Protein AF-A0A2R6BSD2-F1 (afdb_monomer_lite)

Sequence (359 aa):
GELCLVLERRVWAVKLHPRGGAHAWNAKQIKNELAKLNGELGSHLDEDTVRSFWRNADESARYCHQNKIIAIGCELKPKKEFTHVVTWDQFQRECVDTDWFQREKSNTGRSEGKIPIYVKLFHEVREGDLCWVRDEQGRFCVCGVKGPWEYVGDAEHWARDLVQIHCAGEWVPIGDATQAPAEAVEKLTTRGATVTEIEDKQFAELTEFLYGQPHKLQDYIEMFDREPQKYIPALSQSEALERRTWYDYEDLVGVYLQNQGYHILPSSRTPNAKDFEFMLYREGDRGGIERATVQVKHQSGKLRAMDYAEKAKRFDRVYLACTGGVDFTGVPNPTNIEEVDNNELIKFMWKHVGSHPRG

Radius of gyration: 25.02 Å; chains: 1; bounding box: 67×54×69 Å

Organism: NCBI:txid1978158

Structure (mmCIF, N/CA/C/O backbone):
data_AF-A0A2R6BSD2-F1
#
_entry.id   AF-A0A2R6BSD2-F1
#
loop_
_atom_site.group_PDB
_atom_site.id
_atom_site.type_symbol
_atom_site.label_atom_id
_atom_site.label_alt_id
_atom_site.label_comp_id
_atom_site.label_asym_id
_atom_site.label_entity_id
_atom_site.label_seq_id
_atom_site.pdbx_PDB_ins_code
_atom_site.Cartn_x
_atom_site.Cartn_y
_atom_site.Cartn_z
_atom_site.occupancy
_atom_site.B_iso_or_equiv
_atom_site.auth_seq_id
_atom_site.auth_comp_id
_atom_site.auth_asym_id
_atom_site.auth_atom_id
_atom_site.pdbx_PDB_model_num
ATOM 1 N N . GLY A 1 1 ? 31.166 -29.114 6.859 1.00 33.50 1 GLY A N 1
ATOM 2 C CA . GLY A 1 1 ? 30.034 -28.772 5.988 1.00 33.50 1 GLY A CA 1
ATOM 3 C C . GLY A 1 1 ? 29.919 -27.279 6.021 1.00 33.50 1 GLY A C 1
ATOM 4 O O . GLY A 1 1 ? 29.807 -26.742 7.114 1.00 33.50 1 GLY A O 1
ATOM 5 N N . GLU A 1 2 ? 30.113 -26.641 4.875 1.00 32.06 2 GLU A N 1
ATOM 6 C CA . GLU A 1 2 ? 30.129 -25.188 4.718 1.00 32.06 2 GLU A CA 1
ATOM 7 C C . GLU A 1 2 ? 28.873 -24.568 5.338 1.00 32.06 2 GLU A C 1
ATOM 9 O O . GLU A 1 2 ? 27.748 -24.946 5.013 1.00 32.06 2 GLU A O 1
ATOM 14 N N . LEU A 1 3 ? 29.088 -23.642 6.272 1.00 34.03 3 LEU A N 1
ATOM 15 C CA . LEU A 1 3 ? 28.063 -22.722 6.737 1.00 34.03 3 LEU A CA 1
ATOM 16 C C . LEU A 1 3 ? 27.665 -21.876 5.530 1.00 34.03 3 LEU A C 1
ATOM 18 O O . LEU A 1 3 ? 28.403 -20.983 5.117 1.00 34.03 3 LEU A O 1
ATOM 22 N N . CYS A 1 4 ? 26.527 -22.230 4.941 1.00 32.97 4 CYS A N 1
ATOM 23 C CA . CYS A 1 4 ? 25.850 -21.450 3.924 1.00 32.97 4 CYS A CA 1
ATOM 24 C C . CYS A 1 4 ? 25.658 -20.039 4.495 1.00 32.97 4 CYS A C 1
ATOM 26 O O . CYS A 1 4 ? 24.882 -19.847 5.432 1.00 32.97 4 CYS A O 1
ATOM 28 N N . LEU A 1 5 ? 26.415 -19.071 3.979 1.00 34.03 5 LEU A N 1
ATOM 29 C CA . LEU A 1 5 ? 26.104 -17.656 4.119 1.00 34.03 5 LEU A CA 1
ATOM 30 C C . LEU A 1 5 ? 24.744 -17.465 3.447 1.00 34.03 5 LEU A C 1
ATOM 32 O O . LEU A 1 5 ? 24.672 -17.284 2.233 1.00 34.03 5 LEU A O 1
ATOM 36 N N . VAL A 1 6 ? 23.661 -17.589 4.215 1.00 44.12 6 VAL A N 1
ATOM 37 C CA . VAL A 1 6 ? 22.348 -17.130 3.774 1.00 44.12 6 VAL A CA 1
ATOM 38 C C . VAL A 1 6 ? 22.505 -15.623 3.641 1.00 44.12 6 VAL A C 1
ATOM 40 O O . VAL A 1 6 ? 22.546 -14.904 4.635 1.00 44.12 6 VAL A O 1
ATOM 43 N N . LEU A 1 7 ? 22.732 -15.157 2.414 1.00 47.78 7 LEU A N 1
ATOM 44 C CA . LEU A 1 7 ? 22.517 -13.760 2.071 1.00 47.78 7 LEU A CA 1
ATOM 45 C C . LEU A 1 7 ? 21.083 -13.460 2.515 1.00 47.78 7 LEU A C 1
ATOM 47 O O . LEU A 1 7 ? 20.166 -14.056 1.954 1.00 47.78 7 LEU A O 1
ATOM 51 N N . GLU A 1 8 ? 20.907 -12.631 3.552 1.00 67.81 8 GLU A N 1
ATOM 52 C CA . GLU A 1 8 ? 19.591 -12.113 3.944 1.00 67.81 8 GLU A CA 1
ATOM 53 C C . GLU A 1 8 ? 18.997 -11.468 2.685 1.00 67.81 8 GLU A C 1
ATOM 55 O O . GLU A 1 8 ? 19.465 -10.415 2.240 1.00 67.81 8 GLU A O 1
ATOM 60 N N . ARG A 1 9 ? 18.041 -12.149 2.041 1.00 85.12 9 ARG A N 1
ATOM 61 C CA . ARG A 1 9 ? 17.352 -11.600 0.874 1.00 85.12 9 ARG A CA 1
ATOM 62 C C . ARG A 1 9 ? 16.504 -10.443 1.359 1.00 85.12 9 ARG A C 1
ATOM 64 O O . ARG A 1 9 ? 15.738 -10.595 2.312 1.00 85.12 9 ARG A O 1
ATOM 71 N N . ARG A 1 10 ? 16.621 -9.288 0.707 1.00 94.56 10 ARG A N 1
ATOM 72 C CA . ARG A 1 10 ? 15.753 -8.158 1.038 1.00 94.56 10 ARG A CA 1
ATOM 73 C C . ARG A 1 10 ? 14.378 -8.411 0.444 1.00 94.56 10 ARG A C 1
ATOM 75 O O . ARG A 1 10 ? 14.239 -9.055 -0.603 1.00 94.56 10 ARG A O 1
ATOM 82 N N . VAL A 1 11 ? 13.363 -7.896 1.125 1.00 96.25 11 VAL A N 1
ATOM 83 C CA . VAL A 1 11 ? 11.976 -8.017 0.691 1.00 96.25 11 VAL A CA 1
ATOM 84 C C . VAL A 1 11 ? 11.41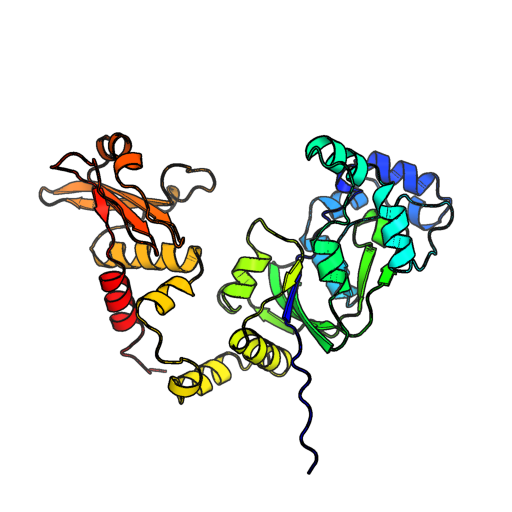2 -6.641 0.399 1.00 96.25 11 VAL A C 1
ATOM 86 O O . VAL A 1 11 ? 11.525 -5.712 1.194 1.00 96.25 11 VAL A O 1
ATOM 89 N N . TRP A 1 12 ? 10.784 -6.524 -0.762 1.00 97.38 12 TRP A N 1
ATOM 90 C CA . TRP A 1 12 ? 10.264 -5.270 -1.280 1.00 97.38 12 TRP A CA 1
ATOM 91 C C . TRP A 1 12 ? 8.781 -5.394 -1.599 1.00 97.38 12 TRP A C 1
ATOM 93 O O . TRP A 1 12 ? 8.320 -6.445 -2.033 1.00 97.38 12 TRP A O 1
ATOM 103 N N . ALA A 1 13 ? 8.036 -4.304 -1.457 1.00 96.06 13 ALA A N 1
ATOM 104 C CA . ALA A 1 13 ? 6.700 -4.150 -2.015 1.00 96.06 13 ALA A CA 1
ATOM 105 C C . ALA A 1 13 ? 6.774 -3.196 -3.213 1.00 96.06 13 ALA A C 1
ATOM 107 O O . ALA A 1 13 ? 7.222 -2.053 -3.069 1.00 96.06 13 ALA A O 1
ATOM 108 N N . VAL A 1 14 ? 6.332 -3.653 -4.387 1.00 95.19 14 VAL A N 1
ATOM 109 C CA . VAL A 1 14 ? 6.406 -2.893 -5.642 1.00 95.19 14 VAL A CA 1
ATOM 110 C C . VAL A 1 14 ? 5.015 -2.752 -6.256 1.00 95.19 14 VAL A C 1
ATOM 112 O O . VAL A 1 14 ? 4.381 -3.719 -6.677 1.00 95.19 14 VAL A O 1
ATOM 115 N N . LYS A 1 15 ? 4.529 -1.513 -6.341 1.00 91.44 15 LYS A N 1
ATOM 116 C CA . LYS A 1 15 ? 3.315 -1.167 -7.083 1.00 91.44 15 LYS A CA 1
ATOM 117 C C . LYS A 1 15 ? 3.658 -1.033 -8.557 1.00 91.44 15 LYS A C 1
ATOM 119 O O . LYS A 1 15 ? 4.323 -0.079 -8.954 1.00 91.44 15 LYS A O 1
ATOM 124 N N . LEU A 1 16 ? 3.138 -1.954 -9.356 1.00 87.25 16 LEU A N 1
ATOM 125 C CA . LEU A 1 16 ? 3.273 -1.968 -10.811 1.00 87.25 16 LEU A CA 1
ATOM 126 C C . LEU A 1 16 ? 2.314 -0.950 -11.424 1.00 87.25 16 LEU A C 1
ATOM 128 O O . LEU A 1 16 ? 1.277 -1.293 -11.983 1.00 87.25 16 LEU A O 1
ATOM 132 N N . HIS A 1 17 ? 2.611 0.326 -11.210 1.00 69.31 17 HIS A N 1
ATOM 133 C CA . HIS A 1 17 ? 1.780 1.419 -11.677 1.00 69.31 17 HIS A CA 1
ATOM 134 C C . HIS A 1 17 ? 2.666 2.464 -12.357 1.00 69.31 17 HIS A C 1
ATOM 136 O O . HIS A 1 17 ? 3.687 2.852 -11.775 1.00 69.31 17 HIS A O 1
ATOM 142 N N . PRO A 1 18 ? 2.259 2.983 -13.525 1.00 59.62 18 PRO A N 1
ATOM 143 C CA . PRO A 1 18 ? 2.905 4.148 -14.106 1.00 59.62 18 PRO A CA 1
ATOM 144 C C . PRO A 1 18 ? 2.744 5.322 -13.128 1.00 59.62 18 PRO A C 1
ATOM 146 O O . PRO A 1 18 ? 1.655 5.620 -12.646 1.00 59.62 18 PRO A O 1
ATOM 149 N N . ARG A 1 19 ? 3.826 5.932 -12.664 1.00 54.12 19 ARG A N 1
ATOM 150 C CA . ARG A 1 19 ? 3.749 7.075 -11.725 1.00 54.12 19 ARG A CA 1
ATOM 151 C C . ARG A 1 19 ? 4.736 8.178 -12.086 1.00 54.12 19 ARG A C 1
ATOM 153 O O . ARG A 1 19 ? 4.911 9.114 -11.304 1.00 54.12 19 ARG A O 1
ATOM 160 N N . GLY A 1 20 ? 5.339 8.104 -13.268 1.00 48.03 20 GLY A N 1
ATOM 161 C CA . GLY A 1 20 ? 6.332 9.041 -13.763 1.00 48.03 20 GLY A CA 1
ATOM 162 C C . GLY A 1 20 ? 5.910 9.708 -15.067 1.00 48.03 20 GLY A C 1
ATOM 163 O O . GLY A 1 20 ? 4.998 9.254 -15.744 1.00 48.03 20 GLY A O 1
ATOM 164 N N . GLY A 1 21 ? 6.518 10.872 -15.305 1.00 50.47 21 GLY A N 1
ATOM 165 C CA . GLY A 1 21 ? 6.635 11.623 -16.559 1.00 50.47 21 GLY A CA 1
ATOM 166 C C . GLY A 1 21 ? 5.469 11.652 -17.562 1.00 50.47 21 GLY A C 1
ATOM 167 O O . GLY A 1 21 ? 4.887 12.722 -17.761 1.00 50.47 21 GLY A O 1
ATOM 168 N N . ALA A 1 22 ? 5.078 10.536 -18.169 1.00 43.59 22 ALA A N 1
ATOM 169 C CA . ALA A 1 22 ? 4.140 10.493 -19.282 1.00 43.59 22 ALA A CA 1
ATOM 170 C C . ALA A 1 22 ? 2.686 10.570 -18.801 1.00 43.59 22 ALA A C 1
ATOM 172 O O . ALA A 1 22 ? 1.810 10.964 -19.561 1.00 43.59 22 ALA A O 1
ATOM 173 N N . HIS A 1 23 ? 2.445 10.438 -17.492 1.00 48.81 23 HIS A N 1
ATOM 174 C CA . HIS A 1 23 ? 1.223 10.933 -16.846 1.00 48.81 23 HIS A CA 1
ATOM 175 C C . HIS A 1 23 ? 1.017 12.452 -16.966 1.00 48.81 23 HIS A C 1
ATOM 177 O O . HIS A 1 23 ? -0.104 12.941 -16.799 1.00 48.81 23 HIS A O 1
ATOM 183 N N . ALA A 1 24 ? 2.073 13.223 -17.243 1.00 50.56 24 ALA A N 1
ATOM 184 C CA . ALA A 1 24 ? 1.939 14.639 -17.570 1.00 50.56 24 ALA A CA 1
ATOM 185 C C . ALA A 1 24 ? 1.464 14.861 -19.016 1.00 50.56 24 ALA A C 1
ATOM 187 O O . ALA A 1 24 ? 1.123 15.996 -19.370 1.00 50.56 24 ALA A O 1
ATOM 188 N N . TRP A 1 25 ? 1.504 13.818 -19.851 1.00 58.47 25 TRP A N 1
ATOM 189 C CA . TRP A 1 25 ? 1.182 13.848 -21.268 1.00 58.47 25 TRP A CA 1
ATOM 190 C C . TRP A 1 25 ? -0.151 13.126 -21.483 1.00 58.47 25 TRP A C 1
ATOM 192 O O . TRP A 1 25 ? -0.402 12.036 -20.984 1.00 58.47 25 TRP A O 1
ATOM 202 N N . ASN A 1 26 ? -1.065 13.741 -22.222 1.00 67.06 26 ASN A N 1
ATOM 203 C CA . ASN A 1 26 ? -2.267 13.032 -22.644 1.00 67.06 26 ASN A CA 1
ATOM 204 C C . ASN A 1 26 ? -1.928 12.031 -23.764 1.00 67.06 26 ASN A C 1
ATOM 206 O O . ASN A 1 26 ? -0.912 12.159 -24.449 1.00 67.06 26 ASN A O 1
ATOM 210 N N . ALA A 1 27 ? -2.812 11.060 -23.997 1.00 69.75 27 ALA A N 1
ATOM 211 C CA . ALA A 1 27 ? -2.608 10.025 -25.013 1.00 69.75 27 ALA A CA 1
ATOM 212 C C . ALA A 1 27 ? -2.292 10.584 -26.414 1.00 69.75 27 ALA A C 1
ATOM 214 O O . ALA A 1 27 ? -1.491 10.011 -27.148 1.00 69.75 27 ALA A O 1
ATOM 215 N N . LYS A 1 28 ? -2.847 11.753 -26.762 1.00 71.88 28 LYS A N 1
ATOM 216 C CA . LYS A 1 28 ? -2.544 12.451 -28.016 1.00 71.88 28 LYS A CA 1
ATOM 217 C C . LYS A 1 28 ? -1.107 12.984 -28.059 1.00 71.88 28 LYS A C 1
ATOM 219 O O . LYS A 1 28 ? -0.475 12.910 -29.106 1.00 71.88 28 LYS A O 1
ATOM 224 N N . GLN A 1 29 ? -0.577 13.514 -26.956 1.00 74.00 29 GLN A N 1
ATOM 225 C CA . GLN A 1 29 ? 0.823 13.946 -26.858 1.00 74.00 29 GLN A CA 1
ATOM 226 C C . GLN A 1 29 ? 1.774 12.759 -27.007 1.00 74.00 29 GLN A C 1
ATOM 228 O O . GLN A 1 29 ? 2.685 12.830 -27.820 1.00 74.00 29 GLN A O 1
ATOM 233 N N . ILE A 1 30 ? 1.508 11.653 -26.310 1.00 72.56 30 ILE A N 1
ATOM 234 C CA . ILE A 1 30 ? 2.289 10.410 -26.411 1.00 72.56 30 ILE A CA 1
ATOM 235 C C . ILE A 1 30 ? 2.300 9.910 -27.856 1.00 72.56 30 ILE A C 1
ATOM 237 O O . ILE A 1 30 ? 3.366 9.727 -28.434 1.00 72.56 30 ILE A O 1
ATOM 241 N N . LYS A 1 31 ? 1.124 9.782 -28.483 1.00 73.38 31 LYS A N 1
ATOM 242 C CA . LYS A 1 31 ? 1.005 9.375 -29.888 1.00 73.38 31 LYS A CA 1
ATOM 243 C C . LYS A 1 31 ? 1.779 10.297 -30.829 1.00 73.38 31 LYS A C 1
ATOM 245 O O . LYS A 1 31 ? 2.455 9.822 -31.734 1.00 73.38 31 LYS A O 1
ATOM 250 N N . ASN A 1 32 ? 1.688 11.612 -30.629 1.00 76.50 32 ASN A N 1
ATOM 251 C CA . ASN A 1 32 ? 2.409 12.579 -31.454 1.00 76.50 32 ASN A CA 1
ATOM 252 C C . ASN A 1 32 ? 3.926 12.437 -31.314 1.00 76.50 32 ASN A C 1
ATOM 254 O O . ASN A 1 32 ? 4.635 12.604 -32.300 1.00 76.50 32 ASN A O 1
ATOM 258 N N . GLU A 1 33 ? 4.424 12.156 -30.113 1.00 74.44 33 GLU A N 1
ATOM 259 C CA . GLU A 1 33 ? 5.854 11.957 -29.886 1.00 74.44 33 GLU A CA 1
ATOM 260 C C . GLU A 1 33 ? 6.312 10.615 -30.460 1.00 74.44 33 GLU A C 1
ATOM 262 O O . GLU A 1 33 ? 7.268 10.599 -31.227 1.00 74.44 33 GLU A O 1
ATOM 267 N N . LEU A 1 34 ? 5.556 9.530 -30.266 1.00 73.19 34 LEU A N 1
ATOM 268 C CA . LEU A 1 34 ? 5.803 8.244 -30.935 1.00 73.19 34 LEU A CA 1
ATOM 269 C C . LEU A 1 34 ? 5.832 8.375 -32.467 1.00 73.19 34 LEU A C 1
ATOM 271 O O . LEU A 1 34 ? 6.717 7.823 -33.118 1.00 73.19 34 LEU A O 1
ATOM 275 N N . ALA A 1 35 ? 4.917 9.156 -33.050 1.00 72.50 35 ALA A N 1
ATOM 276 C CA . ALA A 1 35 ? 4.867 9.403 -34.491 1.00 72.50 35 ALA A CA 1
ATOM 277 C C . ALA A 1 35 ? 6.077 10.198 -35.014 1.00 72.50 35 ALA A C 1
ATOM 279 O O . ALA A 1 35 ? 6.474 10.025 -36.164 1.00 72.50 35 ALA A O 1
ATOM 280 N N . LYS A 1 36 ? 6.687 11.060 -34.188 1.00 70.50 36 LYS A N 1
ATOM 281 C CA . LYS A 1 36 ? 7.904 11.812 -34.547 1.00 70.50 36 LYS A CA 1
ATOM 282 C C . LYS A 1 36 ? 9.168 10.953 -34.522 1.00 70.50 36 LYS A C 1
ATOM 284 O O . LYS A 1 36 ? 10.186 11.370 -35.072 1.00 70.50 36 LYS A O 1
ATOM 289 N N . LEU A 1 37 ? 9.119 9.792 -33.874 1.00 65.81 37 LEU A N 1
ATOM 290 C CA . LEU A 1 37 ? 10.289 8.975 -33.558 1.00 65.81 37 LEU A CA 1
ATOM 291 C C . LEU A 1 37 ? 10.577 7.876 -34.592 1.00 65.81 37 LEU A C 1
ATOM 293 O O . LEU A 1 37 ? 11.463 7.064 -34.370 1.00 65.81 37 LEU A O 1
ATOM 297 N N . ASN A 1 38 ? 9.900 7.888 -35.751 1.00 53.47 38 ASN A N 1
ATOM 298 C CA . ASN A 1 38 ? 10.230 7.064 -36.927 1.00 53.47 38 ASN A CA 1
ATOM 299 C C . ASN A 1 38 ? 10.426 5.552 -36.645 1.00 53.47 38 ASN A C 1
ATOM 301 O O . ASN A 1 38 ? 11.267 4.909 -37.268 1.00 53.47 38 ASN A O 1
ATOM 305 N N . GLY A 1 39 ? 9.642 4.965 -35.737 1.00 57.34 39 GLY A N 1
ATOM 306 C CA . GLY A 1 39 ? 9.629 3.516 -35.493 1.00 57.34 39 GLY A CA 1
ATOM 307 C C . GLY A 1 39 ? 8.337 2.853 -35.978 1.00 57.34 39 GLY A C 1
ATOM 308 O O . GLY A 1 39 ? 7.258 3.420 -35.804 1.00 57.34 39 GLY A O 1
ATOM 309 N N . GLU A 1 40 ? 8.430 1.634 -36.524 1.00 53.75 40 GLU A N 1
ATOM 310 C CA . GLU A 1 40 ? 7.278 0.803 -36.931 1.00 53.75 40 GLU A CA 1
ATOM 311 C C . GLU A 1 40 ? 6.247 0.647 -35.789 1.00 53.75 40 GLU A C 1
ATOM 313 O O . GLU A 1 40 ? 5.042 0.733 -36.023 1.00 53.75 40 GLU A O 1
ATOM 318 N N . LEU A 1 41 ? 6.703 0.567 -34.530 1.00 52.88 41 LEU A N 1
ATOM 319 C CA . LEU A 1 41 ? 5.848 0.422 -33.341 1.00 52.88 41 LEU A CA 1
ATOM 320 C C . LEU A 1 41 ? 4.898 1.609 -33.087 1.00 52.88 41 LEU A C 1
ATOM 322 O O . LEU A 1 41 ? 3.760 1.406 -32.666 1.00 52.88 41 LEU A O 1
ATOM 326 N N . GLY A 1 42 ? 5.327 2.848 -33.364 1.00 54.16 42 GLY A N 1
ATOM 327 C CA . GLY A 1 42 ? 4.517 4.050 -33.109 1.00 54.16 42 GLY A CA 1
ATOM 328 C C . GLY A 1 42 ? 3.288 4.158 -34.019 1.00 54.16 42 GLY A C 1
ATOM 329 O O . GLY A 1 42 ? 2.333 4.861 -33.693 1.00 54.16 42 GLY A O 1
ATOM 330 N N . SER A 1 43 ? 3.298 3.439 -35.146 1.00 57.47 43 SER A N 1
ATOM 331 C CA . SER A 1 43 ? 2.185 3.387 -36.098 1.00 57.47 43 SER A CA 1
ATOM 332 C C . SER A 1 43 ? 1.086 2.388 -35.708 1.00 57.47 43 SER A C 1
ATOM 334 O O . SER A 1 43 ? -0.047 2.526 -36.169 1.00 57.47 43 SER A O 1
ATOM 336 N N . HIS A 1 44 ? 1.400 1.421 -34.835 1.00 61.50 44 HIS A N 1
ATOM 337 C CA . HIS A 1 44 ? 0.491 0.347 -34.418 1.00 61.50 44 HIS A CA 1
ATOM 338 C C . HIS A 1 44 ? -0.258 0.636 -33.109 1.00 61.50 44 HIS A C 1
ATOM 340 O O . HIS A 1 44 ? -1.259 -0.019 -32.831 1.00 61.50 44 HIS A O 1
ATOM 346 N N . LEU A 1 45 ? 0.190 1.616 -32.318 1.00 67.75 45 LEU A N 1
ATOM 347 C CA . LEU A 1 45 ? -0.465 2.017 -31.072 1.00 67.75 45 LEU A CA 1
ATOM 348 C C . LEU A 1 45 ? -1.480 3.138 -31.344 1.00 67.75 45 LEU A C 1
ATOM 350 O O . LEU A 1 45 ? -1.114 4.290 -31.601 1.00 67.75 45 LEU A O 1
ATOM 354 N N . ASP A 1 46 ? -2.772 2.812 -31.302 1.00 72.31 46 ASP A N 1
ATOM 355 C CA . ASP A 1 46 ? -3.832 3.818 -31.381 1.00 72.31 46 ASP A CA 1
ATOM 356 C C . ASP A 1 46 ? -4.029 4.566 -30.048 1.00 72.31 46 ASP A C 1
ATOM 358 O O . ASP A 1 46 ? -3.456 4.236 -29.009 1.00 72.31 46 ASP A O 1
ATOM 362 N N . GLU A 1 47 ? -4.810 5.650 -30.083 1.00 71.81 47 GLU A N 1
ATOM 363 C CA . GLU A 1 47 ? -4.996 6.501 -28.904 1.00 71.81 47 GLU A CA 1
ATOM 364 C C . GLU A 1 47 ? -5.749 5.778 -27.777 1.00 71.81 47 GLU A C 1
ATOM 366 O O . GLU A 1 47 ? -5.497 6.061 -26.607 1.00 71.81 47 GLU A O 1
ATOM 371 N N . ASP A 1 48 ? -6.640 4.844 -28.110 1.00 74.62 48 ASP A N 1
ATOM 372 C CA . ASP A 1 48 ? -7.431 4.097 -27.130 1.00 74.62 48 ASP A CA 1
ATOM 373 C C . ASP A 1 48 ? -6.578 3.051 -26.408 1.00 74.62 48 ASP A C 1
ATOM 375 O O . ASP A 1 48 ? -6.666 2.929 -25.187 1.00 74.62 48 ASP A O 1
ATOM 379 N N . THR A 1 49 ? -5.675 2.397 -27.137 1.00 73.50 49 THR A N 1
ATOM 380 C CA . THR A 1 49 ? -4.652 1.482 -26.618 1.00 73.50 49 THR A CA 1
ATOM 381 C C . THR A 1 49 ? -3.703 2.212 -25.678 1.00 73.50 49 THR A C 1
ATOM 383 O O . THR A 1 49 ? -3.464 1.771 -24.560 1.00 73.50 49 THR A O 1
ATOM 386 N N . VAL A 1 50 ? -3.212 3.390 -26.079 1.00 71.75 50 VAL A N 1
ATOM 387 C CA . VAL A 1 50 ? -2.401 4.213 -25.176 1.00 71.75 50 VAL A CA 1
ATOM 388 C C . VAL A 1 50 ? -3.222 4.558 -23.935 1.00 71.75 50 VAL A C 1
ATOM 390 O O . VAL A 1 50 ? -2.754 4.333 -22.829 1.00 71.75 50 VAL A O 1
ATOM 393 N N . ARG A 1 51 ? -4.465 5.045 -24.080 1.00 70.38 51 ARG A N 1
ATOM 394 C CA . ARG A 1 51 ? -5.338 5.407 -22.945 1.00 70.38 51 ARG A CA 1
ATOM 395 C C . ARG A 1 51 ? -5.609 4.250 -21.985 1.00 70.38 51 ARG A C 1
ATOM 397 O O . ARG A 1 51 ? -5.759 4.532 -20.793 1.00 70.38 51 ARG A O 1
ATOM 404 N N . SER A 1 52 ? -5.718 3.012 -22.466 1.00 70.69 52 SER A N 1
ATOM 405 C CA . SER A 1 52 ? -5.992 1.855 -21.611 1.00 70.69 52 SER A CA 1
ATOM 406 C C . SER A 1 52 ? -4.826 1.591 -20.656 1.00 70.69 52 SER A C 1
ATOM 408 O O . SER A 1 52 ? -5.066 1.456 -19.454 1.00 70.69 52 SER A O 1
ATOM 410 N N . PHE A 1 53 ? -3.581 1.709 -21.140 1.00 71.31 53 PHE A N 1
ATOM 411 C CA . PHE A 1 53 ? -2.370 1.509 -20.335 1.00 71.31 53 PHE A CA 1
ATOM 412 C C . PHE A 1 53 ? -2.329 2.426 -19.102 1.00 71.31 53 PHE A C 1
ATOM 414 O O . PHE A 1 53 ? -1.995 1.988 -18.007 1.00 71.31 53 PHE A O 1
ATOM 421 N N . TRP A 1 54 ? -2.728 3.695 -19.249 1.00 62.88 54 TRP A N 1
ATOM 422 C CA . TRP A 1 54 ? -2.657 4.696 -18.166 1.00 62.88 54 TRP A CA 1
ATOM 423 C C . TRP A 1 54 ? -3.800 4.624 -17.165 1.00 62.88 54 TRP A C 1
ATOM 425 O O . TRP A 1 54 ? -3.700 5.166 -16.062 1.00 62.88 54 TRP A O 1
ATOM 435 N N . ARG A 1 55 ? -4.937 4.070 -17.584 1.00 63.34 55 ARG A N 1
ATOM 436 C CA . ARG A 1 55 ? -6.158 4.040 -16.771 1.00 63.34 55 ARG A CA 1
ATOM 437 C C . ARG A 1 55 ? -6.306 2.746 -15.997 1.00 63.34 55 ARG A C 1
ATOM 439 O O . ARG A 1 55 ? -7.158 2.693 -15.113 1.00 63.34 55 ARG A O 1
ATOM 446 N N . ASN A 1 56 ? -5.510 1.737 -16.332 1.00 70.00 56 ASN A N 1
ATOM 447 C CA . ASN A 1 56 ? -5.704 0.401 -15.827 1.00 70.00 56 ASN A CA 1
ATOM 448 C C . ASN A 1 56 ? -4.402 -0.182 -15.272 1.00 70.00 56 ASN A C 1
ATOM 450 O O . ASN A 1 56 ? -3.601 -0.753 -16.007 1.00 70.00 56 ASN A O 1
ATOM 454 N N . ALA A 1 57 ? -4.219 -0.072 -13.953 1.00 71.38 57 ALA A N 1
ATOM 455 C CA . ALA A 1 57 ? -3.112 -0.720 -13.250 1.00 71.38 57 ALA A CA 1
ATOM 456 C C . ALA A 1 57 ? -3.068 -2.239 -13.516 1.00 71.38 57 ALA A C 1
ATOM 458 O O . ALA A 1 57 ? -1.988 -2.828 -13.538 1.00 71.38 57 ALA A O 1
ATOM 459 N N . ASP A 1 58 ? -4.220 -2.853 -13.803 1.00 81.25 58 ASP A N 1
ATOM 460 C CA . ASP A 1 58 ? -4.312 -4.270 -14.137 1.00 81.25 58 ASP A CA 1
ATOM 461 C C . ASP A 1 58 ? -3.619 -4.575 -15.477 1.00 81.25 58 ASP A C 1
ATOM 463 O O . ASP A 1 58 ? -3.039 -5.643 -15.649 1.00 81.25 58 ASP A O 1
ATOM 467 N N . GLU A 1 59 ? -3.610 -3.644 -16.439 1.00 83.38 59 GLU A N 1
ATOM 468 C CA . GLU A 1 59 ? -2.880 -3.836 -17.701 1.00 83.38 59 GLU A CA 1
ATOM 469 C C . GLU A 1 59 ? -1.366 -3.767 -17.510 1.00 83.38 59 GLU A C 1
ATOM 471 O O . GLU A 1 59 ? -0.645 -4.563 -18.114 1.00 83.38 59 GLU A O 1
ATOM 476 N N . SER A 1 60 ? -0.881 -2.872 -16.647 1.00 86.75 60 SER A N 1
ATOM 477 C CA . SER A 1 60 ? 0.536 -2.819 -16.275 1.00 86.75 60 SER A CA 1
ATOM 478 C C . SER A 1 60 ? 0.968 -4.100 -15.565 1.00 86.75 60 SER A C 1
ATOM 480 O O . SER A 1 60 ? 1.974 -4.697 -15.942 1.00 86.75 60 SER A O 1
ATOM 482 N N . ALA A 1 61 ? 0.180 -4.567 -14.591 1.00 89.62 61 ALA A N 1
ATOM 483 C CA . ALA A 1 61 ? 0.439 -5.822 -13.893 1.00 89.62 61 ALA A CA 1
ATOM 484 C C . ALA A 1 61 ? 0.458 -7.017 -14.860 1.00 89.62 61 ALA A C 1
ATOM 486 O O . ALA A 1 61 ? 1.402 -7.806 -14.835 1.00 89.62 61 ALA A O 1
ATOM 487 N N . ARG A 1 62 ? -0.518 -7.093 -15.777 1.00 91.12 62 ARG A N 1
ATOM 488 C CA . ARG A 1 62 ? -0.582 -8.133 -16.813 1.00 91.12 62 ARG A CA 1
ATOM 489 C C . ARG A 1 62 ? 0.662 -8.129 -17.696 1.00 91.12 62 ARG A C 1
ATOM 491 O O . ARG A 1 62 ? 1.230 -9.188 -17.945 1.00 91.12 62 ARG A O 1
ATOM 498 N N . TYR A 1 63 ? 1.079 -6.955 -18.170 1.00 91.19 63 TYR A N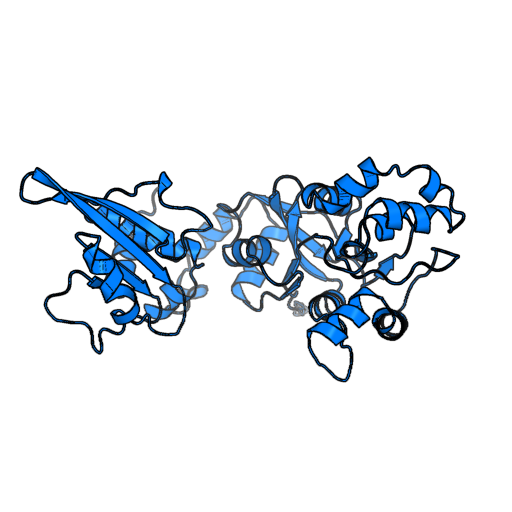 1
ATOM 499 C CA . TYR A 1 63 ? 2.265 -6.816 -19.015 1.00 91.19 63 TYR A CA 1
ATOM 500 C C . TYR A 1 63 ? 3.528 -7.278 -18.280 1.00 91.19 63 TYR A C 1
ATOM 502 O O . TYR A 1 63 ? 4.299 -8.072 -18.819 1.00 91.19 63 TYR A O 1
ATOM 510 N N . CYS A 1 64 ? 3.708 -6.836 -17.034 1.00 93.56 64 CYS A N 1
ATOM 511 C CA . CYS A 1 64 ? 4.828 -7.240 -16.189 1.00 93.56 64 CYS A CA 1
ATOM 512 C C . CYS A 1 64 ? 4.857 -8.757 -15.957 1.00 93.56 64 CYS A C 1
ATOM 514 O O . CYS A 1 64 ? 5.895 -9.394 -16.138 1.00 93.56 64 CYS A O 1
ATOM 516 N N . HIS A 1 65 ? 3.707 -9.350 -15.633 1.00 93.44 65 HIS A N 1
ATOM 517 C CA . HIS A 1 65 ? 3.575 -10.785 -15.406 1.00 93.44 65 HIS A CA 1
ATOM 518 C C . HIS A 1 65 ? 3.898 -11.601 -16.671 1.00 93.44 65 HIS A C 1
ATOM 520 O O . HIS A 1 65 ? 4.705 -12.530 -16.616 1.00 93.44 65 HIS A O 1
ATOM 526 N N . GLN A 1 66 ? 3.346 -11.222 -17.830 1.00 93.75 66 GLN A N 1
ATOM 527 C CA . GLN A 1 66 ? 3.584 -11.909 -19.109 1.00 93.75 66 GLN A CA 1
ATOM 528 C C . GLN A 1 66 ? 5.048 -11.846 -19.558 1.00 93.75 66 GLN A C 1
ATOM 530 O O . GLN A 1 66 ? 5.572 -12.832 -20.078 1.00 93.75 66 GLN A O 1
ATOM 535 N N . ASN A 1 67 ? 5.710 -10.710 -19.330 1.00 93.31 67 ASN A N 1
ATOM 536 C CA . ASN A 1 67 ? 7.109 -10.501 -19.703 1.00 93.31 67 ASN A CA 1
ATOM 537 C C . ASN A 1 67 ? 8.101 -10.931 -18.615 1.00 93.31 67 ASN A C 1
ATOM 539 O O . ASN A 1 67 ? 9.306 -10.825 -18.825 1.00 93.31 67 ASN A O 1
ATOM 543 N N . LYS A 1 68 ? 7.619 -11.445 -17.473 1.00 95.06 68 LYS A N 1
ATOM 544 C CA . LYS A 1 68 ? 8.445 -11.839 -16.321 1.00 95.06 68 LYS A CA 1
ATOM 545 C C . LYS A 1 68 ? 9.372 -10.710 -15.869 1.00 95.06 68 LYS A C 1
ATOM 547 O O . LYS A 1 68 ? 10.573 -10.900 -15.694 1.00 95.06 68 LYS A O 1
ATOM 552 N N . ILE A 1 69 ? 8.799 -9.531 -15.666 1.00 95.50 69 ILE A N 1
ATOM 553 C CA . ILE A 1 69 ? 9.501 -8.355 -15.151 1.00 95.50 69 ILE A CA 1
ATOM 554 C C . ILE A 1 69 ? 8.741 -7.768 -13.967 1.00 95.50 69 ILE A C 1
ATOM 556 O O . ILE A 1 69 ? 7.536 -7.958 -13.828 1.00 95.50 69 ILE A O 1
ATOM 560 N N . ILE A 1 70 ? 9.440 -7.007 -13.137 1.00 95.38 70 ILE A N 1
ATOM 561 C CA . ILE A 1 70 ? 8.830 -5.969 -12.305 1.00 95.38 70 ILE A CA 1
ATOM 562 C C . ILE A 1 70 ? 9.251 -4.628 -12.883 1.00 95.38 70 ILE A C 1
ATOM 564 O O . ILE A 1 70 ? 10.406 -4.467 -13.276 1.00 95.38 70 ILE A O 1
ATOM 568 N N . ALA A 1 71 ? 8.318 -3.685 -12.963 1.00 93.62 71 ALA A N 1
ATOM 569 C CA . ALA A 1 71 ? 8.586 -2.407 -13.595 1.00 93.62 71 ALA A CA 1
ATOM 570 C C . ALA A 1 71 ? 7.885 -1.249 -12.894 1.00 93.62 71 ALA A C 1
ATOM 572 O O . ALA A 1 71 ? 6.776 -1.395 -12.370 1.00 93.62 71 ALA A O 1
ATOM 573 N N . ILE A 1 72 ? 8.540 -0.092 -12.917 1.00 91.19 72 ILE A N 1
ATOM 574 C CA . ILE A 1 72 ? 7.980 1.181 -12.473 1.00 91.19 72 ILE A CA 1
ATOM 575 C C . ILE A 1 72 ? 8.210 2.261 -13.532 1.00 91.19 72 ILE A C 1
ATOM 577 O O . ILE A 1 72 ? 9.084 2.160 -14.399 1.00 91.19 72 ILE A O 1
ATOM 581 N N . GLY A 1 73 ? 7.429 3.326 -13.408 1.00 86.25 73 GLY A N 1
ATOM 582 C CA . GLY A 1 73 ? 7.580 4.514 -14.227 1.00 86.25 73 GLY A CA 1
ATOM 583 C C . GLY A 1 73 ? 8.699 5.454 -13.796 1.00 86.25 73 GLY A C 1
ATOM 584 O O . GLY A 1 73 ? 9.260 5.309 -12.708 1.00 86.25 73 GLY A O 1
ATOM 585 N N . CYS A 1 74 ? 8.964 6.438 -14.658 1.00 82.88 74 CYS A N 1
ATOM 586 C CA . CYS A 1 74 ? 9.892 7.579 -14.585 1.00 82.88 74 CYS A CA 1
ATOM 587 C C . CYS A 1 74 ? 10.683 7.656 -15.891 1.00 82.88 74 CYS A C 1
ATOM 589 O O . CYS A 1 74 ? 11.892 7.407 -15.926 1.00 82.88 74 CYS A O 1
ATOM 591 N N . GLU A 1 75 ? 9.976 7.959 -16.977 1.00 80.88 75 GLU A N 1
ATOM 592 C CA . GLU A 1 75 ? 10.556 7.997 -18.305 1.00 80.88 75 GLU A CA 1
ATOM 593 C C . GLU A 1 75 ? 11.337 9.280 -18.601 1.00 80.88 75 GLU A C 1
ATOM 595 O O . GLU A 1 75 ? 11.032 10.389 -18.159 1.00 80.88 75 GLU A O 1
ATOM 600 N N . LEU A 1 76 ? 12.403 9.098 -19.369 1.00 79.88 76 LEU A N 1
ATOM 601 C CA . LEU A 1 76 ? 13.198 10.154 -19.961 1.00 79.88 76 LEU A CA 1
ATOM 602 C C . LEU A 1 76 ? 12.512 10.672 -21.226 1.00 79.88 76 LEU A C 1
ATOM 604 O O . LEU A 1 76 ? 11.690 9.993 -21.850 1.00 79.88 76 LEU A O 1
ATOM 608 N N . LYS A 1 77 ? 12.892 11.885 -21.641 1.00 74.38 77 LYS A N 1
ATOM 609 C CA . LYS A 1 77 ? 12.440 12.427 -22.923 1.00 74.38 77 LYS A CA 1
ATOM 610 C C . LYS A 1 77 ? 12.868 11.479 -24.046 1.00 74.38 77 LYS A C 1
ATOM 612 O O . LYS A 1 77 ? 14.055 11.149 -24.125 1.00 74.38 77 LYS A O 1
ATOM 617 N N . PRO A 1 78 ? 11.940 11.069 -24.920 1.00 67.75 78 PRO A N 1
ATOM 618 C CA . PRO A 1 78 ? 12.287 10.181 -26.007 1.00 67.75 78 PRO A CA 1
ATOM 619 C C . PRO A 1 78 ? 13.312 10.850 -26.934 1.00 67.75 78 PRO A C 1
ATOM 621 O O . PRO A 1 78 ? 13.163 12.010 -27.328 1.00 67.75 78 PRO A O 1
ATOM 624 N N . LYS A 1 79 ? 14.373 10.117 -27.273 1.00 68.19 79 LYS A N 1
ATOM 625 C CA . LYS A 1 79 ? 15.383 10.512 -28.266 1.00 68.19 79 LYS A CA 1
ATOM 626 C C . LYS A 1 79 ? 15.076 9.814 -29.589 1.00 68.19 79 LYS A C 1
ATOM 628 O O . LYS A 1 79 ? 14.413 8.787 -29.593 1.00 68.19 79 LYS A O 1
ATOM 633 N N . LYS A 1 80 ? 15.574 10.365 -30.707 1.00 59.53 80 LYS A N 1
ATOM 634 C CA . LYS A 1 80 ? 15.306 9.879 -32.082 1.00 59.53 80 LYS A CA 1
ATOM 635 C C . LYS A 1 80 ? 15.542 8.377 -32.293 1.00 59.53 80 LYS A C 1
ATOM 637 O O . LYS A 1 80 ? 14.984 7.824 -33.229 1.00 59.53 80 LYS A O 1
ATOM 642 N N . GLU A 1 81 ? 16.346 7.745 -31.446 1.00 62.84 81 GLU A N 1
ATOM 643 C CA . GLU A 1 81 ? 16.562 6.304 -31.427 1.00 62.84 81 GLU A CA 1
ATOM 644 C C . GLU A 1 81 ? 16.183 5.783 -30.037 1.00 62.84 81 GLU A C 1
ATOM 646 O O . GLU A 1 81 ? 16.729 6.204 -29.019 1.00 62.84 81 GLU A O 1
ATOM 651 N N . PHE A 1 82 ? 15.198 4.891 -29.992 1.00 58.56 82 PHE A N 1
ATOM 652 C CA . PHE A 1 82 ? 14.622 4.343 -28.762 1.00 58.56 82 PHE A CA 1
ATOM 653 C C . PHE A 1 82 ? 15.450 3.195 -28.143 1.00 58.56 82 PHE A C 1
ATOM 655 O O . PHE A 1 82 ? 15.068 2.606 -27.139 1.00 58.56 82 PHE A O 1
ATOM 662 N N . THR A 1 83 ? 16.605 2.866 -28.720 1.00 54.09 83 THR A N 1
ATOM 663 C CA . THR A 1 83 ? 17.395 1.664 -28.403 1.00 54.09 83 THR A CA 1
ATOM 664 C C . THR A 1 83 ? 18.465 1.887 -27.332 1.00 54.09 83 THR A C 1
ATOM 666 O O . THR A 1 83 ? 19.531 1.272 -27.368 1.00 54.09 83 THR A O 1
ATOM 669 N N . HIS A 1 84 ? 18.232 2.788 -26.381 1.00 58.34 84 HIS A N 1
ATOM 670 C CA . HIS A 1 84 ? 19.242 3.124 -25.381 1.00 58.34 84 HIS A CA 1
ATOM 671 C C . HIS A 1 84 ? 19.118 2.256 -24.126 1.00 58.34 84 HIS A C 1
ATOM 673 O O . HIS A 1 84 ? 18.162 2.390 -23.369 1.00 58.34 84 HIS A O 1
ATOM 679 N N . VAL A 1 85 ? 20.143 1.438 -23.868 1.00 66.56 85 VAL A N 1
ATOM 680 C CA . VAL A 1 85 ? 20.476 1.002 -22.506 1.00 66.56 85 VAL A CA 1
ATOM 681 C C . VAL A 1 85 ? 21.019 2.230 -21.780 1.00 66.56 85 VAL A C 1
ATOM 683 O O . VAL A 1 85 ? 22.079 2.744 -22.143 1.00 66.56 85 VAL A O 1
ATOM 686 N N . VAL A 1 86 ? 20.273 2.737 -20.800 1.00 80.31 86 VAL A N 1
ATOM 687 C CA . VAL A 1 86 ? 20.667 3.920 -20.024 1.00 80.31 86 VAL A CA 1
ATOM 688 C C . VAL A 1 86 ? 21.293 3.453 -18.716 1.00 80.31 86 VAL A C 1
ATOM 690 O O . VAL A 1 86 ? 20.654 2.761 -17.928 1.00 80.31 86 VAL A O 1
ATOM 693 N N . THR A 1 87 ? 22.551 3.825 -18.467 1.00 87.31 87 THR A N 1
ATOM 694 C CA . THR A 1 87 ? 23.185 3.541 -17.171 1.00 87.31 87 THR A CA 1
ATOM 695 C C . THR A 1 87 ? 22.555 4.388 -16.073 1.00 87.31 87 THR A C 1
ATOM 697 O O . THR A 1 87 ? 22.016 5.460 -16.351 1.00 87.31 87 THR A O 1
ATOM 700 N N . TRP A 1 88 ? 22.675 3.968 -14.811 1.00 88.56 88 TRP A N 1
ATOM 701 C CA . TRP A 1 88 ? 22.157 4.753 -13.691 1.00 88.56 88 TRP A CA 1
ATOM 702 C C . TRP A 1 88 ? 22.669 6.196 -13.735 1.00 88.56 88 TRP A C 1
ATOM 704 O O . TRP A 1 88 ? 21.868 7.120 -13.788 1.00 88.56 88 TRP A O 1
ATOM 714 N N . ASP A 1 89 ? 23.982 6.403 -13.864 1.00 87.44 89 ASP A N 1
ATOM 715 C CA . ASP A 1 89 ? 24.587 7.737 -13.966 1.00 87.44 89 ASP A CA 1
ATOM 716 C C . ASP A 1 89 ? 24.034 8.579 -15.127 1.00 87.44 89 ASP A C 1
ATOM 718 O O . ASP A 1 89 ? 23.899 9.798 -15.008 1.00 87.44 89 ASP A O 1
ATOM 722 N N . GLN A 1 90 ? 23.744 7.957 -16.274 1.00 85.88 90 GLN A N 1
ATOM 723 C CA . GLN A 1 90 ? 23.100 8.643 -17.396 1.00 85.88 90 GLN A CA 1
ATOM 724 C C . GLN A 1 90 ? 21.661 9.017 -17.044 1.00 85.88 90 GLN A C 1
ATOM 726 O O . GLN A 1 90 ? 21.282 10.172 -17.219 1.00 85.88 90 GLN A O 1
ATOM 731 N N . PHE A 1 91 ? 20.896 8.085 -16.476 1.00 87.44 91 PHE A N 1
ATOM 732 C CA . PHE A 1 91 ? 19.536 8.334 -16.020 1.00 87.44 91 PHE A CA 1
ATOM 733 C C . PHE A 1 91 ? 19.494 9.484 -15.006 1.00 87.44 91 PHE A C 1
ATOM 735 O O . PHE A 1 91 ? 18.706 10.409 -15.176 1.00 87.44 91 PHE A O 1
ATOM 742 N N . GLN A 1 92 ? 20.393 9.498 -14.016 1.00 84.69 92 GLN A N 1
ATOM 743 C CA . GLN A 1 92 ? 20.482 10.566 -13.016 1.00 84.69 92 GLN A CA 1
ATOM 744 C C . GLN A 1 92 ? 20.705 11.946 -13.646 1.00 84.69 92 GLN A C 1
ATOM 746 O O . GLN A 1 92 ? 20.174 12.938 -13.151 1.00 84.69 92 GLN A O 1
ATOM 751 N N . ARG A 1 93 ? 21.500 12.021 -14.720 1.00 81.62 93 ARG A N 1
ATOM 752 C CA . ARG A 1 93 ? 21.765 13.274 -15.441 1.00 81.62 93 ARG A CA 1
ATOM 753 C C . ARG A 1 93 ? 20.619 13.694 -16.346 1.00 81.62 93 ARG A C 1
ATOM 755 O O . ARG A 1 93 ? 20.424 14.883 -16.528 1.00 81.62 93 ARG A O 1
ATOM 762 N N . GLU A 1 94 ? 19.891 12.751 -16.932 1.00 81.62 94 GLU A N 1
ATOM 763 C CA . GLU A 1 94 ? 18.847 13.054 -17.916 1.00 81.62 94 GLU A CA 1
ATOM 764 C C . GLU A 1 94 ? 17.469 13.241 -17.278 1.00 81.62 94 GLU A C 1
ATOM 766 O O . GLU A 1 94 ? 16.659 14.031 -17.766 1.00 81.62 94 GLU A O 1
ATOM 771 N N . CYS A 1 95 ? 17.190 12.565 -16.159 1.00 78.56 95 CYS A N 1
ATOM 772 C CA . CYS A 1 95 ? 15.890 12.647 -15.501 1.00 78.56 95 CYS A CA 1
ATOM 773 C C . CYS A 1 95 ? 15.607 14.062 -14.985 1.00 78.56 95 CYS A C 1
ATOM 775 O O . CYS A 1 95 ? 14.447 14.479 -14.939 1.00 78.56 95 CYS A O 1
ATOM 777 N N . VAL A 1 96 ? 16.660 14.819 -14.640 1.00 71.06 96 VAL A N 1
ATOM 778 C CA . VAL A 1 96 ? 16.523 16.187 -14.132 1.00 71.06 96 VAL A CA 1
ATOM 779 C C . VAL A 1 96 ? 16.020 17.174 -15.188 1.00 71.06 96 VAL A C 1
ATOM 781 O O . VAL A 1 96 ? 15.449 18.204 -14.836 1.00 71.06 96 VAL A O 1
ATOM 784 N N . ASP A 1 97 ? 16.160 16.840 -16.472 1.00 67.12 97 ASP A N 1
ATOM 785 C CA . ASP A 1 97 ? 15.763 17.679 -17.610 1.00 67.12 97 ASP A CA 1
ATOM 786 C C . ASP A 1 97 ? 14.355 17.346 -18.146 1.00 67.12 97 ASP A C 1
ATOM 788 O O . ASP A 1 97 ? 13.879 17.928 -19.136 1.00 67.12 97 ASP A O 1
ATOM 792 N N . THR A 1 98 ? 13.653 16.411 -17.500 1.00 69.00 98 THR A N 1
ATOM 793 C CA . THR A 1 98 ? 12.277 16.047 -17.862 1.00 69.00 98 THR A CA 1
ATOM 794 C C . THR A 1 98 ? 11.279 17.112 -17.399 1.00 69.00 98 THR A C 1
ATOM 796 O O . THR A 1 98 ? 11.441 17.753 -16.358 1.00 69.00 98 THR A O 1
ATOM 799 N N . ASP A 1 99 ? 10.204 17.309 -18.168 1.00 65.62 99 ASP A N 1
ATOM 800 C CA . ASP A 1 99 ? 9.204 18.346 -17.870 1.00 65.62 99 ASP A CA 1
ATOM 801 C C . ASP A 1 99 ? 8.480 18.080 -16.546 1.00 65.62 99 ASP A C 1
ATOM 803 O O . ASP A 1 99 ? 8.134 19.012 -15.819 1.00 65.62 99 ASP A O 1
ATOM 807 N N . TRP A 1 100 ? 8.268 16.803 -16.218 1.00 64.31 100 TRP A N 1
ATOM 808 C CA . TRP A 1 100 ? 7.719 16.382 -14.935 1.00 64.31 100 TRP A CA 1
ATOM 809 C C . TRP A 1 100 ? 8.613 16.822 -13.775 1.00 64.31 100 TRP A C 1
ATOM 811 O O . TRP A 1 100 ? 8.130 17.442 -12.829 1.00 64.31 100 TRP A O 1
ATOM 821 N N . PHE A 1 101 ? 9.921 16.605 -13.895 1.00 65.94 101 PHE A N 1
ATOM 822 C CA . PHE A 1 101 ? 10.886 16.971 -12.866 1.00 65.94 101 PHE A CA 1
ATOM 823 C C . PHE A 1 101 ? 10.994 18.487 -12.675 1.00 65.94 101 PHE A C 1
ATOM 825 O O . PHE A 1 101 ? 11.059 18.980 -11.549 1.00 65.94 101 PHE A O 1
ATOM 832 N N . GLN A 1 102 ? 10.930 19.252 -13.768 1.00 66.94 102 GLN A N 1
ATOM 833 C CA . GLN A 1 102 ? 10.901 20.716 -13.709 1.00 66.94 102 GLN A CA 1
ATOM 834 C C . GLN A 1 102 ? 9.606 21.243 -13.064 1.00 66.94 102 GLN A C 1
ATOM 836 O O . GLN A 1 102 ? 9.655 22.188 -12.273 1.00 66.94 102 GLN A O 1
ATOM 841 N N . ARG A 1 103 ? 8.455 20.603 -13.320 1.00 65.00 103 ARG A N 1
ATOM 842 C CA . ARG A 1 103 ? 7.178 20.923 -12.651 1.00 65.00 103 ARG A CA 1
ATOM 843 C C . ARG A 1 103 ? 7.189 20.571 -11.163 1.00 65.00 103 ARG A C 1
ATOM 845 O O . ARG A 1 103 ? 6.684 21.337 -10.341 1.00 65.00 103 ARG A O 1
ATOM 852 N N . GLU A 1 104 ? 7.768 19.434 -10.792 1.00 63.28 104 GLU A N 1
ATOM 853 C CA . GLU A 1 104 ? 7.894 19.036 -9.388 1.00 63.28 104 GLU A CA 1
ATOM 854 C C . GLU A 1 104 ? 8.836 19.983 -8.627 1.00 63.28 104 GLU A C 1
ATOM 856 O O . GLU A 1 104 ? 8.525 20.417 -7.513 1.00 63.28 104 GLU A O 1
ATOM 861 N N . LYS A 1 105 ? 9.934 20.411 -9.264 1.00 62.69 105 LYS A N 1
ATOM 862 C CA . LYS A 1 105 ? 10.831 21.451 -8.744 1.00 62.69 105 LYS A CA 1
ATOM 863 C C . LYS A 1 105 ? 10.089 22.769 -8.494 1.00 62.69 105 LYS A C 1
ATOM 865 O O . LYS A 1 105 ? 10.229 23.340 -7.412 1.00 62.69 105 LYS A O 1
ATOM 870 N N . SER A 1 106 ? 9.258 23.225 -9.439 1.00 62.50 106 SER A N 1
ATOM 871 C CA . SER A 1 106 ? 8.471 24.456 -9.263 1.00 62.50 106 SER A CA 1
ATOM 872 C C . SER A 1 106 ? 7.413 24.341 -8.163 1.00 62.50 106 SER A C 1
ATOM 874 O O . SER A 1 106 ? 7.193 25.304 -7.435 1.00 62.50 106 SER A O 1
ATOM 876 N N . ASN A 1 107 ? 6.797 23.166 -7.996 1.00 60.06 107 ASN A N 1
ATOM 877 C CA . ASN A 1 107 ? 5.756 22.948 -6.987 1.00 60.06 107 ASN A CA 1
ATOM 878 C C . ASN A 1 107 ? 6.310 22.772 -5.564 1.00 60.06 107 ASN A C 1
ATOM 880 O O . ASN A 1 107 ? 5.605 23.053 -4.599 1.00 60.06 107 ASN A O 1
ATOM 884 N N . THR A 1 108 ? 7.552 22.300 -5.414 1.00 60.19 108 THR A N 1
ATOM 885 C CA . THR A 1 108 ? 8.151 22.000 -4.100 1.00 60.19 108 THR A CA 1
ATOM 886 C C . THR A 1 108 ? 9.090 23.092 -3.577 1.00 60.19 108 THR A C 1
ATOM 888 O O . THR A 1 108 ? 9.542 22.997 -2.436 1.00 60.19 108 THR A O 1
ATOM 891 N N . GLY A 1 109 ? 9.403 24.120 -4.378 1.00 56.03 109 GLY A N 1
ATOM 892 C CA . GLY A 1 109 ? 10.276 25.235 -3.979 1.00 56.03 109 GLY A CA 1
ATOM 893 C C . GLY A 1 109 ? 11.732 24.836 -3.697 1.00 56.03 109 GLY A C 1
ATOM 894 O O . GLY A 1 109 ? 12.472 25.598 -3.077 1.00 56.03 109 GLY A O 1
ATOM 895 N N . ARG A 1 110 ? 12.158 23.636 -4.115 1.00 53.50 110 ARG A N 1
ATOM 896 C CA . ARG A 1 110 ? 13.514 23.119 -3.874 1.00 53.50 110 ARG A CA 1
ATOM 897 C C . ARG A 1 110 ? 14.498 23.647 -4.928 1.00 53.50 110 ARG A C 1
ATOM 899 O O . ARG A 1 110 ? 14.212 23.642 -6.123 1.00 53.50 110 ARG A O 1
ATOM 906 N N . SER A 1 111 ? 15.678 24.083 -4.481 1.00 42.97 111 SER A N 1
ATOM 907 C CA . SER A 1 111 ? 16.744 24.655 -5.325 1.00 42.97 111 SER A CA 1
ATOM 908 C C . SER A 1 111 ? 17.383 23.636 -6.278 1.00 42.97 111 SER A C 1
ATOM 910 O O . SER A 1 111 ? 17.773 23.985 -7.395 1.00 42.97 111 SER A O 1
ATOM 912 N N . GLU A 1 112 ? 17.395 22.362 -5.891 1.00 53.53 112 GLU A N 1
ATOM 913 C CA . GLU A 1 112 ? 17.924 21.247 -6.675 1.00 53.53 112 GLU A CA 1
ATOM 914 C C . GLU A 1 112 ? 16.836 20.202 -6.881 1.00 53.53 112 GLU A C 1
ATOM 916 O O . GLU A 1 112 ? 16.171 19.773 -5.933 1.00 53.53 112 GLU A O 1
ATOM 921 N N . GLY A 1 113 ? 16.645 19.798 -8.133 1.00 53.94 113 GLY A N 1
ATOM 922 C CA . GLY A 1 113 ? 15.759 18.689 -8.419 1.00 53.94 113 GLY A CA 1
ATOM 923 C C . GLY A 1 113 ? 16.449 17.388 -8.007 1.00 53.94 113 GLY A C 1
ATOM 924 O O . GLY A 1 113 ? 17.610 17.152 -8.339 1.00 53.94 113 GLY A O 1
ATOM 925 N N . LYS A 1 114 ? 15.748 16.557 -7.235 1.00 66.94 114 LYS A N 1
ATOM 926 C CA . LYS A 1 114 ? 16.256 15.280 -6.723 1.00 66.94 114 LYS A CA 1
ATOM 927 C C . LYS A 1 114 ? 15.471 14.147 -7.362 1.00 66.94 114 LYS A C 1
ATOM 929 O O . LYS A 1 114 ? 14.249 14.197 -7.360 1.00 66.94 114 LYS A O 1
ATOM 934 N N . ILE A 1 115 ? 16.183 13.131 -7.854 1.00 77.50 115 ILE A N 1
ATOM 935 C CA . ILE A 1 115 ? 15.593 11.884 -8.367 1.00 77.50 115 ILE A CA 1
ATOM 936 C C . ILE A 1 115 ? 14.539 11.379 -7.378 1.00 77.50 115 ILE A C 1
ATOM 938 O O . ILE A 1 115 ? 14.836 11.361 -6.171 1.00 77.50 115 ILE A O 1
ATOM 942 N N . PRO A 1 116 ? 13.351 10.963 -7.850 1.00 78.56 116 PRO A N 1
ATOM 943 C CA . PRO A 1 116 ? 12.287 10.534 -6.959 1.00 78.56 116 PRO A CA 1
ATOM 944 C C . PRO A 1 116 ? 12.750 9.367 -6.097 1.00 78.56 116 PRO A C 1
ATOM 946 O O . PRO A 1 116 ? 13.419 8.451 -6.575 1.00 78.56 116 PRO A O 1
ATOM 949 N N . ILE A 1 117 ? 12.394 9.397 -4.812 1.00 83.75 117 ILE A N 1
ATOM 950 C CA . ILE A 1 117 ? 12.889 8.409 -3.847 1.00 83.75 117 ILE A CA 1
ATOM 951 C C . ILE A 1 117 ? 12.543 6.976 -4.259 1.00 83.75 117 ILE A C 1
ATOM 953 O O . ILE A 1 117 ? 13.383 6.096 -4.143 1.00 83.75 117 ILE A O 1
ATOM 957 N N . TYR A 1 118 ? 11.354 6.757 -4.823 1.00 86.12 118 TYR A N 1
ATOM 958 C CA . TYR A 1 118 ? 10.923 5.431 -5.257 1.00 86.12 118 TYR A CA 1
ATOM 959 C C . TYR A 1 118 ? 11.779 4.877 -6.407 1.00 86.12 118 TYR A C 1
ATOM 961 O O . TYR A 1 118 ? 11.981 3.673 -6.460 1.00 86.12 118 TYR A O 1
ATOM 969 N N . VAL A 1 119 ? 12.329 5.733 -7.280 1.00 88.25 119 VAL A N 1
ATOM 970 C CA . VAL A 1 119 ? 13.244 5.309 -8.355 1.00 88.25 119 VAL A CA 1
ATOM 971 C C . VAL A 1 119 ? 14.596 4.902 -7.777 1.00 88.25 119 VAL A C 1
ATOM 973 O O . VAL A 1 119 ? 15.175 3.911 -8.203 1.00 88.25 119 VAL A O 1
ATOM 976 N N . LYS A 1 120 ? 15.085 5.635 -6.767 1.00 89.94 120 LYS A N 1
ATOM 977 C CA . LYS A 1 120 ? 16.316 5.260 -6.056 1.00 89.94 120 LYS A CA 1
ATOM 978 C C . LYS A 1 120 ? 16.158 3.925 -5.333 1.00 89.94 120 LYS A C 1
ATOM 980 O O . LYS A 1 120 ? 17.010 3.066 -5.493 1.00 89.94 120 LYS A O 1
ATOM 985 N N . LEU A 1 121 ? 15.057 3.753 -4.599 1.00 92.38 121 LEU A N 1
ATOM 986 C CA . LEU A 1 121 ? 14.749 2.501 -3.905 1.00 92.38 121 LEU A CA 1
ATOM 987 C C . LEU A 1 121 ? 14.607 1.338 -4.888 1.00 92.38 121 LEU A C 1
ATOM 989 O O . LEU A 1 121 ? 15.115 0.261 -4.625 1.00 92.38 121 LEU A O 1
ATOM 993 N N . PHE A 1 122 ? 13.975 1.561 -6.042 1.00 94.69 122 PHE A N 1
ATOM 994 C CA . PHE A 1 122 ? 13.884 0.530 -7.072 1.00 94.69 122 PHE A CA 1
ATOM 995 C C . PHE A 1 122 ? 15.256 0.129 -7.616 1.00 94.69 122 PHE A C 1
ATOM 997 O O . PHE A 1 122 ? 15.536 -1.051 -7.725 1.00 94.69 122 PHE A O 1
ATOM 1004 N N . HIS A 1 123 ? 16.145 1.091 -7.875 1.00 94.38 123 HIS A N 1
ATOM 1005 C CA . HIS A 1 123 ? 17.527 0.810 -8.280 1.00 94.38 123 HIS A CA 1
ATOM 1006 C C . HIS A 1 123 ? 18.341 0.070 -7.194 1.00 94.38 123 HIS A C 1
ATOM 1008 O O . HIS A 1 123 ? 19.340 -0.579 -7.495 1.00 94.38 123 HIS A O 1
ATOM 1014 N N . GLU A 1 124 ? 17.950 0.168 -5.920 1.00 95.31 124 GLU A N 1
ATOM 1015 C CA . GLU A 1 124 ? 18.584 -0.573 -4.824 1.00 95.31 124 GLU A CA 1
ATOM 1016 C C . GLU A 1 124 ? 18.150 -2.040 -4.726 1.00 95.31 124 GLU A C 1
ATOM 1018 O O . GLU A 1 124 ? 18.804 -2.792 -3.995 1.00 95.31 124 GLU A O 1
ATOM 1023 N N . VAL A 1 125 ? 17.093 -2.442 -5.440 1.00 96.06 125 VAL A N 1
ATOM 1024 C CA . VAL A 1 125 ? 16.660 -3.838 -5.560 1.00 96.06 125 VAL A CA 1
ATOM 1025 C C . VAL A 1 125 ? 17.750 -4.634 -6.280 1.00 96.06 125 VAL A C 1
ATOM 1027 O O . VAL A 1 125 ? 18.309 -4.191 -7.286 1.00 96.06 125 VAL A O 1
ATOM 1030 N N . ARG A 1 126 ? 18.089 -5.816 -5.763 1.00 95.00 126 ARG A N 1
ATOM 1031 C CA . ARG A 1 126 ? 19.192 -6.638 -6.283 1.00 95.00 126 ARG A CA 1
ATOM 1032 C C . ARG A 1 126 ? 18.719 -8.000 -6.746 1.00 95.00 126 ARG A C 1
ATOM 1034 O O . ARG A 1 126 ? 17.699 -8.517 -6.303 1.00 95.00 126 ARG A O 1
ATOM 1041 N N . GLU A 1 127 ? 19.515 -8.612 -7.616 1.00 95.50 127 GLU A N 1
ATOM 1042 C CA . GLU A 1 127 ? 19.346 -10.022 -7.946 1.00 95.50 127 GLU A CA 1
ATOM 1043 C C . GLU A 1 127 ? 19.353 -10.874 -6.668 1.00 95.50 127 GLU A C 1
ATOM 1045 O O . GLU A 1 127 ? 20.220 -10.723 -5.807 1.00 95.50 127 GLU A O 1
ATOM 1050 N N . GLY A 1 128 ? 18.366 -11.764 -6.553 1.00 93.50 128 GLY A N 1
ATOM 1051 C CA . GLY A 1 128 ? 18.147 -12.587 -5.367 1.00 93.50 128 GLY A CA 1
ATOM 1052 C C . GLY A 1 128 ? 17.149 -12.013 -4.360 1.00 93.50 128 GLY A C 1
ATOM 1053 O O . GLY A 1 128 ? 16.636 -12.796 -3.561 1.00 93.50 128 GLY A O 1
ATOM 1054 N N . ASP A 1 129 ? 16.816 -10.720 -4.423 1.00 96.69 129 ASP A N 1
ATOM 1055 C CA . ASP A 1 129 ? 15.761 -10.132 -3.590 1.00 96.69 129 ASP A CA 1
ATOM 1056 C C . ASP A 1 129 ? 14.377 -10.690 -3.961 1.00 96.69 129 ASP A C 1
ATOM 1058 O O . ASP A 1 129 ? 14.158 -11.220 -5.059 1.00 96.69 129 ASP A O 1
ATOM 1062 N N . LEU A 1 130 ? 13.421 -10.559 -3.039 1.00 97.31 130 LEU A N 1
ATOM 1063 C CA . LEU A 1 130 ? 12.024 -10.934 -3.252 1.00 97.31 130 LEU A CA 1
ATOM 1064 C C . LEU A 1 130 ? 11.149 -9.684 -3.338 1.00 97.31 130 LEU A C 1
ATOM 1066 O O . LEU A 1 130 ? 11.313 -8.731 -2.576 1.00 97.31 130 LEU A O 1
ATOM 1070 N N . CYS A 1 131 ? 10.191 -9.690 -4.258 1.00 97.31 131 CYS A N 1
ATOM 1071 C CA . CYS A 1 131 ? 9.249 -8.594 -4.438 1.00 97.31 131 CYS A CA 1
ATOM 1072 C C . CYS A 1 131 ? 7.813 -9.094 -4.323 1.00 97.31 131 CYS A C 1
ATOM 1074 O O . CYS A 1 131 ? 7.389 -9.978 -5.067 1.00 97.31 131 CYS A O 1
ATOM 1076 N N . TRP A 1 132 ? 7.063 -8.479 -3.415 1.00 97.31 132 TRP A N 1
ATOM 1077 C CA . TRP A 1 132 ? 5.614 -8.535 -3.376 1.00 97.31 132 TRP A CA 1
ATOM 1078 C C . TRP A 1 132 ? 5.034 -7.579 -4.413 1.00 97.31 132 TRP A C 1
ATOM 1080 O O . TRP A 1 132 ? 5.372 -6.391 -4.447 1.00 97.31 132 TRP A O 1
ATOM 1090 N N . VAL A 1 133 ? 4.122 -8.095 -5.227 1.00 95.69 133 VAL A N 1
ATOM 1091 C CA . VAL A 1 133 ? 3.402 -7.360 -6.273 1.00 95.69 133 VAL A CA 1
ATOM 1092 C C . VAL A 1 133 ? 1.925 -7.757 -6.270 1.00 95.69 133 VAL A C 1
ATOM 1094 O O . VAL A 1 133 ? 1.526 -8.712 -5.598 1.00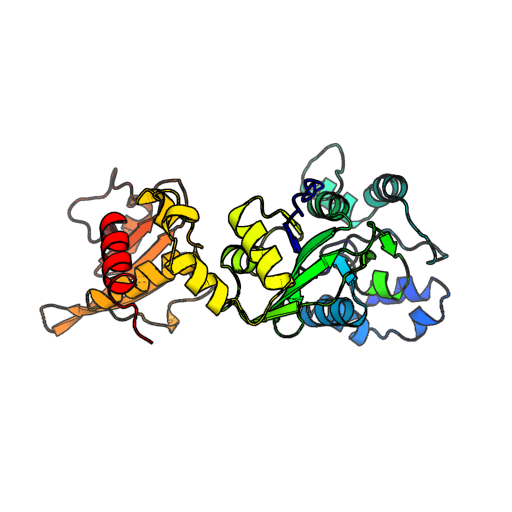 95.69 133 VAL A O 1
ATOM 1097 N N . ARG A 1 134 ? 1.103 -7.018 -7.021 1.00 93.31 134 ARG A N 1
ATOM 1098 C CA . ARG A 1 134 ? -0.273 -7.422 -7.336 1.00 93.31 134 ARG A CA 1
ATOM 1099 C C . ARG A 1 134 ? -0.390 -7.755 -8.816 1.00 93.31 134 ARG A C 1
ATOM 1101 O O . ARG A 1 134 ? 0.149 -7.017 -9.640 1.00 93.31 134 ARG A O 1
ATOM 1108 N N . ASP A 1 135 ? -1.076 -8.848 -9.124 1.00 91.44 135 ASP A N 1
ATOM 1109 C CA . ASP A 1 135 ? -1.412 -9.232 -10.495 1.00 91.44 135 ASP A CA 1
ATOM 1110 C C . ASP A 1 135 ? -2.605 -8.432 -11.043 1.00 91.44 135 ASP A C 1
ATOM 1112 O O . ASP A 1 135 ? -3.181 -7.576 -10.365 1.00 91.44 135 ASP A O 1
ATOM 1116 N N . GLU A 1 136 ? -2.985 -8.713 -12.288 1.00 88.56 136 GLU A N 1
ATOM 1117 C CA . GLU A 1 136 ? -4.089 -8.044 -12.972 1.00 88.56 136 GLU A CA 1
ATOM 1118 C C . GLU A 1 136 ? -5.484 -8.405 -12.441 1.00 88.56 136 GLU A C 1
ATOM 1120 O O . GLU A 1 136 ? -6.468 -7.778 -12.824 1.00 88.56 136 GLU A O 1
ATOM 1125 N N . GLN A 1 137 ? -5.599 -9.422 -11.585 1.00 88.12 137 GLN A N 1
ATOM 1126 C CA . GLN A 1 137 ? -6.821 -9.730 -10.835 1.00 88.12 137 GLN A CA 1
ATOM 1127 C C . GLN A 1 137 ? -6.780 -9.128 -9.425 1.00 88.12 137 GLN A C 1
ATOM 1129 O O . GLN A 1 137 ? -7.703 -9.318 -8.631 1.00 88.12 137 GLN A O 1
ATOM 1134 N N . GLY A 1 138 ? -5.712 -8.401 -9.097 1.00 86.94 138 GLY A N 1
ATOM 1135 C CA . GLY A 1 138 ? -5.508 -7.791 -7.803 1.00 86.94 138 GLY A CA 1
ATOM 1136 C C . GLY A 1 138 ? -5.071 -8.758 -6.704 1.00 86.94 138 GLY A C 1
ATOM 1137 O O . GLY A 1 138 ? -5.078 -8.330 -5.544 1.00 86.94 138 GLY A O 1
ATOM 1138 N N . ARG A 1 139 ? -4.698 -9.999 -7.040 1.00 91.69 139 ARG A N 1
ATOM 1139 C CA . ARG A 1 139 ? -4.135 -10.989 -6.113 1.00 91.69 139 ARG A CA 1
ATOM 1140 C C . ARG A 1 139 ? -2.679 -10.657 -5.820 1.00 91.69 139 ARG A C 1
ATOM 1142 O O . ARG A 1 139 ? -1.978 -10.074 -6.642 1.00 91.69 139 ARG A O 1
ATOM 1149 N N . PHE A 1 140 ? -2.229 -11.037 -4.638 1.00 93.19 140 PHE A N 1
ATOM 1150 C CA . PHE A 1 140 ? -0.866 -10.849 -4.178 1.00 93.19 140 PHE A CA 1
ATOM 1151 C C . PHE A 1 140 ? 0.018 -11.984 -4.676 1.00 93.19 140 PHE A C 1
ATOM 1153 O O . PHE A 1 140 ? -0.337 -13.165 -4.581 1.00 93.19 140 PHE A O 1
ATOM 1160 N N . CYS A 1 141 ? 1.184 -11.615 -5.192 1.00 95.00 141 CYS A N 1
ATOM 1161 C CA . CYS A 1 141 ? 2.193 -12.548 -5.663 1.00 95.00 141 CYS A CA 1
ATOM 1162 C C . CYS A 1 141 ? 3.560 -12.178 -5.098 1.00 95.00 141 CYS A C 1
ATOM 1164 O O . CYS A 1 141 ? 3.828 -11.007 -4.820 1.00 95.00 141 CYS A O 1
ATOM 1166 N N . VAL A 1 142 ? 4.431 -13.178 -4.988 1.00 95.81 142 VAL A N 1
ATOM 1167 C CA . VAL A 1 142 ? 5.854 -12.990 -4.699 1.00 95.81 142 VAL A CA 1
ATOM 1168 C C . VAL A 1 142 ? 6.656 -13.440 -5.909 1.00 95.81 142 VAL A C 1
ATOM 1170 O O . VAL A 1 142 ? 6.446 -14.536 -6.425 1.00 95.81 142 VAL A O 1
ATOM 1173 N N . CYS A 1 143 ? 7.598 -12.623 -6.358 1.00 95.88 143 CYS A N 1
ATOM 1174 C CA . CYS A 1 143 ? 8.551 -13.002 -7.395 1.00 95.88 143 CYS A CA 1
ATOM 1175 C C . CYS A 1 143 ? 9.983 -12.725 -6.934 1.00 95.88 143 CYS A C 1
ATOM 1177 O O . CYS A 1 143 ? 10.249 -11.722 -6.272 1.00 95.88 143 CYS A O 1
ATOM 1179 N N . GLY A 1 144 ? 10.917 -13.603 -7.301 1.00 96.31 144 GLY A N 1
ATOM 1180 C CA . GLY A 1 144 ? 12.341 -13.374 -7.065 1.00 96.31 144 GLY A CA 1
ATOM 1181 C C . GLY A 1 144 ? 12.978 -12.575 -8.195 1.00 96.31 144 GLY A C 1
ATOM 1182 O O . GLY A 1 144 ? 12.729 -12.862 -9.365 1.00 96.31 144 GLY A O 1
ATOM 1183 N N . VAL A 1 145 ? 13.833 -11.617 -7.860 1.00 97.31 145 VAL A N 1
ATOM 1184 C CA . VAL A 1 145 ? 14.565 -10.791 -8.825 1.00 97.31 145 VAL A CA 1
ATOM 1185 C C . VAL A 1 145 ? 15.703 -11.603 -9.446 1.00 97.31 145 VAL A C 1
ATOM 1187 O O . VAL A 1 145 ? 16.450 -12.289 -8.744 1.00 97.31 145 VAL A O 1
ATOM 1190 N N . LYS A 1 146 ? 15.815 -11.561 -10.777 1.00 96.50 146 LYS A N 1
ATOM 1191 C CA . LYS A 1 146 ? 16.712 -12.409 -11.588 1.00 96.50 146 LYS A CA 1
ATOM 1192 C C . LYS A 1 146 ? 17.808 -11.655 -12.326 1.00 96.50 146 LYS A C 1
ATOM 1194 O O . LYS A 1 146 ? 18.607 -12.290 -13.001 1.00 96.50 146 LYS A O 1
ATOM 1199 N N . GLY A 1 147 ? 17.831 -10.334 -12.228 1.00 91.44 147 GLY A N 1
ATOM 1200 C CA . GLY A 1 147 ? 18.826 -9.530 -12.913 1.00 91.44 147 GLY A CA 1
ATOM 1201 C C . GLY A 1 147 ? 18.972 -8.141 -12.309 1.00 91.44 147 GLY A C 1
ATOM 1202 O O . GLY A 1 147 ? 18.196 -7.758 -11.420 1.00 91.44 147 GLY A O 1
ATOM 1203 N N . PRO A 1 148 ? 19.980 -7.391 -12.778 1.00 93.75 148 PRO A N 1
ATOM 1204 C CA . PRO A 1 148 ? 20.209 -6.027 -12.343 1.00 93.75 148 PRO A CA 1
ATOM 1205 C C . PRO A 1 148 ? 19.064 -5.109 -12.781 1.00 93.75 148 PRO A C 1
ATOM 1207 O O . PRO A 1 148 ? 18.181 -5.490 -13.549 1.00 93.75 148 PRO A O 1
ATOM 1210 N N . TRP A 1 149 ? 19.102 -3.886 -12.266 1.00 94.69 149 TRP A N 1
ATOM 1211 C CA . TRP A 1 149 ? 18.255 -2.808 -12.752 1.00 94.69 149 TRP A CA 1
ATOM 1212 C C . TRP A 1 149 ? 18.604 -2.490 -14.208 1.00 94.69 149 TRP A C 1
ATOM 1214 O O . TRP A 1 149 ? 19.783 -2.375 -14.559 1.00 94.69 149 TRP A O 1
ATOM 1224 N N . GLU A 1 150 ? 17.581 -2.295 -15.032 1.00 93.06 150 GLU A N 1
ATOM 1225 C CA . GLU A 1 150 ? 17.716 -1.851 -16.414 1.00 93.06 150 GLU A CA 1
ATOM 1226 C C . GLU A 1 150 ? 16.724 -0.725 -16.707 1.00 93.06 150 GLU A C 1
ATOM 1228 O O . GLU A 1 150 ? 15.586 -0.725 -16.235 1.00 93.06 150 GLU A O 1
ATOM 1233 N N . TYR A 1 151 ? 17.153 0.232 -17.527 1.00 90.88 151 TYR A N 1
ATOM 1234 C CA . TYR A 1 151 ? 16.262 1.224 -18.111 1.00 90.88 151 TYR A CA 1
ATOM 1235 C C . TYR A 1 151 ? 15.977 0.842 -19.564 1.00 90.88 151 TYR A C 1
ATOM 1237 O O . TYR A 1 151 ? 16.881 0.886 -20.406 1.00 90.88 151 TYR A O 1
ATOM 1245 N N . VAL A 1 152 ? 14.725 0.501 -19.863 1.00 87.44 152 VAL A N 1
ATOM 1246 C CA . VAL A 1 152 ? 14.258 0.134 -21.202 1.00 87.44 152 VAL A CA 1
ATOM 1247 C C . VAL A 1 152 ? 13.428 1.271 -21.767 1.00 87.44 152 VAL A C 1
ATOM 1249 O O . VAL A 1 152 ? 12.272 1.485 -21.412 1.00 87.44 152 VAL A O 1
ATOM 1252 N N . GLY A 1 153 ? 14.061 2.031 -22.652 1.00 79.94 153 GLY A N 1
ATOM 1253 C CA . GLY A 1 153 ? 13.465 3.200 -23.277 1.00 79.94 153 GLY A CA 1
ATOM 1254 C C . GLY A 1 153 ? 12.720 2.920 -24.574 1.00 79.94 153 GLY A C 1
ATOM 1255 O O . GLY A 1 153 ? 12.487 3.883 -25.286 1.00 79.94 153 GLY A O 1
ATOM 1256 N N . ASP A 1 154 ? 12.395 1.674 -24.931 1.00 80.31 154 ASP A N 1
ATOM 1257 C CA . ASP A 1 154 ? 11.725 1.411 -26.207 1.00 80.31 154 ASP A CA 1
ATOM 1258 C C . ASP A 1 154 ? 10.307 2.004 -26.280 1.00 80.31 154 ASP A C 1
ATOM 1260 O O . ASP A 1 154 ? 9.720 2.417 -25.279 1.00 80.31 154 ASP A O 1
ATOM 1264 N N . ALA A 1 155 ? 9.747 2.059 -27.491 1.00 76.38 155 ALA A N 1
ATOM 1265 C CA . ALA A 1 155 ? 8.449 2.681 -27.728 1.00 76.38 155 ALA A CA 1
ATOM 1266 C C . ALA A 1 155 ? 7.311 2.058 -26.899 1.00 76.38 155 ALA A C 1
ATOM 1268 O O . ALA A 1 155 ? 6.396 2.781 -26.511 1.00 76.38 155 ALA A O 1
ATOM 1269 N N . GLU A 1 156 ? 7.350 0.751 -26.623 1.00 80.31 156 GLU A N 1
ATOM 1270 C CA . GLU A 1 156 ? 6.299 0.073 -25.862 1.00 80.31 156 GLU A CA 1
ATOM 1271 C C . GLU A 1 156 ? 6.410 0.371 -24.363 1.00 80.31 156 GLU A C 1
ATOM 1273 O O . GLU A 1 156 ? 5.434 0.820 -23.757 1.00 80.31 156 GLU A O 1
ATOM 1278 N N . HIS A 1 157 ? 7.591 0.191 -23.768 1.00 84.12 157 HIS A N 1
ATOM 1279 C CA . HIS A 1 157 ? 7.831 0.471 -22.348 1.00 84.12 157 HIS A CA 1
ATOM 1280 C C . HIS A 1 157 ? 7.628 1.953 -22.029 1.00 84.12 157 HIS A C 1
ATOM 1282 O O . HIS A 1 157 ? 7.019 2.298 -21.013 1.00 84.12 157 HIS A O 1
ATOM 1288 N N . TRP A 1 158 ? 8.064 2.831 -22.934 1.00 81.75 158 TRP A N 1
ATOM 1289 C CA . TRP A 1 158 ? 7.872 4.272 -22.821 1.00 81.75 158 TRP A CA 1
ATOM 1290 C C . TRP A 1 158 ? 6.387 4.657 -22.910 1.00 81.75 158 TRP A C 1
ATOM 1292 O O . TRP A 1 158 ? 5.901 5.425 -22.082 1.00 81.75 158 TRP A O 1
ATOM 1302 N N . ALA A 1 159 ? 5.626 4.071 -23.844 1.00 77.81 159 ALA A N 1
ATOM 1303 C CA . ALA A 1 159 ? 4.186 4.321 -23.973 1.00 77.81 159 ALA A CA 1
ATOM 1304 C C . ALA A 1 159 ? 3.351 3.801 -22.790 1.00 77.81 159 ALA A C 1
ATOM 1306 O O . ALA A 1 159 ? 2.205 4.226 -22.633 1.00 77.81 159 ALA A O 1
ATOM 1307 N N . ARG A 1 160 ? 3.897 2.881 -21.988 1.00 80.81 160 ARG A N 1
ATOM 1308 C CA . ARG A 1 160 ? 3.269 2.326 -20.779 1.00 80.81 160 ARG A CA 1
ATOM 1309 C C . ARG A 1 160 ? 3.768 2.968 -19.479 1.00 80.81 160 ARG A C 1
ATOM 1311 O O . ARG A 1 160 ? 3.213 2.647 -18.435 1.00 80.81 160 ARG A O 1
ATOM 1318 N N . ASP A 1 161 ? 4.806 3.813 -19.529 1.00 82.81 161 ASP A N 1
ATOM 1319 C CA . ASP A 1 161 ? 5.592 4.262 -18.361 1.00 82.81 161 ASP A CA 1
ATOM 1320 C C . ASP A 1 161 ? 6.004 3.085 -17.455 1.00 82.81 161 ASP A C 1
ATOM 1322 O O . ASP A 1 161 ? 5.795 3.075 -16.244 1.00 82.81 161 ASP A O 1
ATOM 1326 N N . LEU A 1 162 ? 6.590 2.059 -18.083 1.00 88.25 162 LEU A N 1
ATOM 1327 C CA . LEU A 1 162 ? 7.178 0.875 -17.445 1.00 88.25 162 LEU A CA 1
ATOM 1328 C C . LEU A 1 162 ? 8.643 0.730 -17.874 1.00 88.25 162 LEU A C 1
ATOM 1330 O O . LEU A 1 162 ? 9.061 -0.302 -18.386 1.00 88.25 162 LEU A O 1
ATOM 1334 N N . VAL A 1 163 ? 9.406 1.809 -17.728 1.00 88.38 163 VAL A N 1
ATOM 1335 C CA . VAL A 1 163 ? 10.757 1.938 -18.297 1.00 88.38 163 VAL A CA 1
ATOM 1336 C C . VAL A 1 163 ? 11.872 1.514 -17.346 1.00 88.38 163 VAL A C 1
ATOM 1338 O O . VAL A 1 163 ? 12.969 1.209 -17.796 1.00 88.38 163 VAL A O 1
ATOM 1341 N N . GLN A 1 164 ? 11.620 1.507 -16.037 1.00 92.00 164 GLN A N 1
ATOM 1342 C CA . GLN A 1 164 ? 12.565 1.027 -15.032 1.00 92.00 164 GLN A CA 1
ATOM 1343 C C . GLN A 1 164 ? 12.216 -0.427 -14.755 1.00 92.00 164 GLN A C 1
ATOM 1345 O O . GLN A 1 164 ? 11.121 -0.675 -14.249 1.00 92.00 164 GLN A O 1
ATOM 1350 N N . ILE A 1 165 ? 13.100 -1.377 -15.049 1.00 94.19 165 ILE A N 1
ATOM 1351 C CA . ILE A 1 165 ? 12.768 -2.801 -14.958 1.00 94.19 165 ILE A CA 1
ATOM 1352 C C . ILE A 1 165 ? 13.796 -3.598 -14.157 1.00 94.19 165 ILE A C 1
ATOM 1354 O O . ILE A 1 165 ? 14.981 -3.275 -14.121 1.00 94.19 165 ILE A O 1
ATOM 1358 N N . HIS A 1 166 ? 13.322 -4.694 -13.574 1.00 96.19 166 HIS A N 1
ATOM 1359 C CA . HIS A 1 166 ? 14.143 -5.853 -13.249 1.00 96.19 166 HIS A CA 1
ATOM 1360 C C . HIS A 1 166 ? 13.514 -7.099 -13.861 1.00 96.19 166 HIS A C 1
ATOM 1362 O O . HIS A 1 166 ? 12.291 -7.272 -13.821 1.00 96.19 166 HIS A O 1
ATOM 1368 N N . CYS A 1 167 ? 14.353 -8.015 -14.345 1.00 96.38 167 CYS A N 1
ATOM 1369 C CA . CYS A 1 167 ? 13.908 -9.366 -14.662 1.00 96.38 167 CYS A CA 1
ATOM 1370 C C . CYS A 1 167 ? 13.401 -10.058 -13.391 1.00 96.38 167 CYS A C 1
ATOM 1372 O O . CYS A 1 167 ? 14.060 -10.035 -12.347 1.00 96.38 167 CYS A O 1
ATOM 1374 N N . ALA A 1 168 ? 12.251 -10.711 -13.491 1.00 96.31 168 ALA A N 1
ATOM 1375 C CA . ALA A 1 168 ? 11.616 -11.453 -12.417 1.00 96.31 168 ALA A CA 1
ATOM 1376 C C . ALA A 1 168 ? 11.567 -12.950 -12.748 1.00 96.31 168 ALA A C 1
ATOM 1378 O O . ALA A 1 168 ? 11.543 -13.378 -13.902 1.00 96.31 168 ALA A O 1
ATOM 1379 N N . GLY A 1 169 ? 11.576 -13.768 -11.703 1.00 93.31 169 GLY A N 1
ATOM 1380 C CA . GLY A 1 169 ? 11.314 -15.194 -11.794 1.00 93.31 169 GLY A CA 1
ATOM 1381 C C . GLY A 1 169 ? 9.835 -15.478 -12.032 1.00 93.31 169 GLY A C 1
ATOM 1382 O O . GLY A 1 169 ? 9.063 -14.625 -12.465 1.00 93.31 169 GLY A O 1
ATOM 1383 N N . GLU A 1 170 ? 9.431 -16.704 -11.719 1.00 92.19 170 GLU A N 1
ATOM 1384 C CA . GLU A 1 170 ? 8.013 -17.036 -11.651 1.00 92.19 170 GLU A CA 1
ATOM 1385 C C . GLU A 1 170 ? 7.317 -16.179 -10.589 1.00 92.19 170 GLU A C 1
ATOM 1387 O O . GLU A 1 170 ? 7.858 -15.936 -9.505 1.00 92.19 170 GLU A O 1
ATOM 1392 N N . TRP A 1 171 ? 6.124 -15.703 -10.932 1.00 94.25 171 TRP A N 1
ATOM 1393 C CA . TRP A 1 171 ? 5.250 -15.023 -9.995 1.00 94.25 171 TRP A CA 1
ATOM 1394 C C . TRP A 1 171 ? 4.454 -16.071 -9.249 1.00 94.25 171 TRP A C 1
ATOM 1396 O O . TRP A 1 171 ? 3.566 -16.715 -9.802 1.00 94.25 171 TRP A O 1
ATOM 1406 N N . VAL A 1 172 ? 4.804 -16.246 -7.986 1.00 92.94 172 VAL A N 1
ATOM 1407 C CA . VAL A 1 172 ? 4.191 -17.229 -7.116 1.00 92.94 172 VAL A CA 1
ATOM 1408 C C . VAL A 1 172 ? 2.914 -16.621 -6.526 1.00 92.94 172 VAL A C 1
ATOM 1410 O O . VAL A 1 172 ? 3.012 -15.662 -5.752 1.00 92.94 172 VAL A O 1
ATOM 1413 N N . PRO A 1 173 ? 1.715 -17.123 -6.881 1.00 91.62 173 PRO A N 1
ATOM 1414 C CA . PRO A 1 173 ? 0.469 -16.577 -6.369 1.00 91.62 173 PRO A CA 1
ATOM 1415 C C . PRO A 1 173 ? 0.282 -16.977 -4.906 1.00 91.62 173 PRO A C 1
ATOM 1417 O O . PRO A 1 173 ? 0.357 -18.156 -4.562 1.00 91.62 173 PRO A O 1
ATOM 1420 N N . ILE A 1 174 ? 0.000 -15.992 -4.057 1.00 89.62 174 ILE A N 1
ATOM 1421 C CA . ILE A 1 174 ? -0.310 -16.209 -2.641 1.00 89.62 174 ILE A CA 1
ATOM 1422 C C . ILE A 1 174 ? -1.820 -16.232 -2.430 1.00 89.62 174 ILE A C 1
ATOM 1424 O O . ILE A 1 174 ? -2.340 -17.141 -1.788 1.00 89.62 174 ILE A O 1
ATOM 1428 N N . GLY A 1 175 ? -2.534 -15.267 -3.011 1.00 87.62 175 GLY A N 1
ATOM 1429 C CA . GLY A 1 175 ? -3.986 -15.190 -2.890 1.00 87.62 175 GLY A CA 1
ATOM 1430 C C . GLY A 1 175 ? -4.498 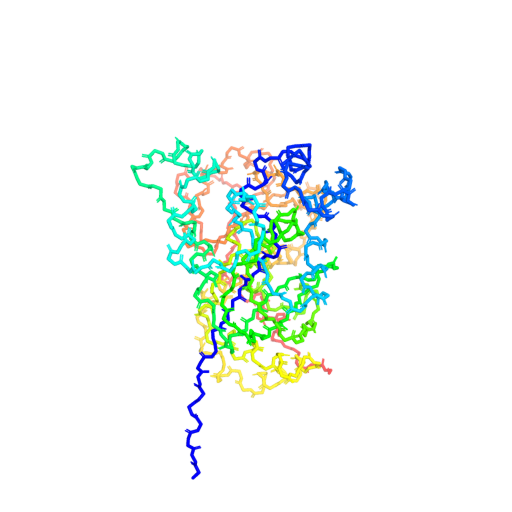-13.762 -2.828 1.00 87.62 175 GLY A C 1
ATOM 1431 O O . GLY A 1 175 ? -3.846 -12.833 -3.300 1.00 87.62 175 GLY A O 1
ATOM 1432 N N . ASP A 1 176 ? -5.685 -13.581 -2.267 1.00 85.88 176 ASP A N 1
ATOM 1433 C CA . ASP A 1 176 ? -6.239 -12.254 -2.007 1.00 85.88 176 ASP A CA 1
ATOM 1434 C C . ASP A 1 176 ? -5.729 -11.666 -0.672 1.00 85.88 176 ASP A C 1
ATOM 1436 O O . ASP A 1 176 ? -4.824 -12.201 -0.027 1.00 85.88 176 ASP A O 1
ATOM 1440 N N . ALA A 1 177 ? -6.294 -10.529 -0.261 1.00 81.75 177 ALA A N 1
ATOM 1441 C CA . ALA A 1 177 ? -5.906 -9.835 0.966 1.00 81.75 177 ALA A CA 1
ATOM 1442 C C . ALA A 1 177 ? -6.143 -10.650 2.254 1.00 81.75 177 ALA A C 1
ATOM 1444 O O . ALA A 1 177 ? -5.590 -10.295 3.287 1.00 81.75 177 ALA A O 1
ATOM 1445 N N . THR A 1 178 ? -6.942 -11.723 2.210 1.00 74.88 178 THR A N 1
ATOM 1446 C CA . THR A 1 178 ? -7.186 -12.611 3.361 1.00 74.88 178 THR A CA 1
ATOM 1447 C C . THR A 1 178 ? -6.090 -13.661 3.541 1.00 74.88 178 THR A C 1
ATOM 1449 O O . THR A 1 178 ? -5.950 -14.224 4.623 1.00 74.88 178 THR A O 1
ATOM 1452 N N . GLN A 1 179 ? -5.306 -13.921 2.490 1.00 78.94 179 GLN A N 1
ATOM 1453 C CA . GLN A 1 179 ? -4.236 -14.923 2.479 1.00 78.94 179 GLN A CA 1
ATOM 1454 C C . GLN A 1 179 ? -2.843 -14.284 2.481 1.00 78.94 179 GLN A C 1
ATOM 1456 O O . GLN A 1 179 ? -1.864 -14.919 2.867 1.00 78.94 179 GLN A O 1
ATOM 1461 N N . ALA A 1 180 ? -2.738 -13.035 2.028 1.00 83.62 180 ALA A N 1
ATOM 1462 C CA . ALA A 1 180 ? -1.487 -12.298 2.026 1.00 83.62 180 ALA A CA 1
ATOM 1463 C C . ALA A 1 180 ? -1.168 -11.715 3.418 1.00 83.62 180 ALA A C 1
ATOM 1465 O O . ALA A 1 180 ? -2.069 -11.249 4.116 1.00 83.62 180 ALA A O 1
ATOM 1466 N N . PRO A 1 181 ? 0.115 -11.666 3.817 1.00 83.44 181 PRO A N 1
ATOM 1467 C CA . PRO A 1 181 ? 0.542 -10.979 5.029 1.00 83.44 181 PRO A CA 1
ATOM 1468 C C . PRO A 1 181 ? 0.109 -9.508 5.042 1.00 83.44 181 PRO A C 1
ATOM 1470 O O . PRO A 1 181 ? 0.262 -8.790 4.049 1.00 83.44 181 PRO A O 1
ATOM 1473 N N . ALA A 1 182 ? -0.383 -9.047 6.192 1.00 77.94 182 ALA A N 1
ATOM 1474 C CA . ALA A 1 182 ? -1.032 -7.744 6.324 1.00 77.94 182 ALA A CA 1
ATOM 1475 C C . ALA A 1 182 ? -0.123 -6.565 5.919 1.00 77.94 182 ALA A C 1
ATOM 1477 O O . ALA A 1 182 ? -0.586 -5.608 5.302 1.00 77.94 182 ALA A O 1
ATOM 1478 N N . GLU A 1 183 ? 1.187 -6.662 6.164 1.00 83.69 183 GLU A N 1
ATOM 1479 C CA . GLU A 1 183 ? 2.149 -5.641 5.741 1.00 83.69 183 GLU A CA 1
ATOM 1480 C C . GLU A 1 183 ? 2.277 -5.541 4.207 1.00 83.69 183 GLU A C 1
ATOM 1482 O O . GLU A 1 183 ? 2.244 -4.433 3.668 1.00 83.69 183 GLU A O 1
ATOM 1487 N N . ALA A 1 184 ? 2.301 -6.660 3.466 1.00 88.62 184 ALA A N 1
ATOM 1488 C CA . ALA A 1 184 ? 2.241 -6.622 1.998 1.00 88.62 184 ALA A CA 1
ATOM 1489 C C . ALA A 1 184 ? 0.927 -5.999 1.511 1.00 88.62 184 ALA A C 1
ATOM 1491 O O . ALA A 1 184 ? 0.938 -5.159 0.603 1.00 88.62 184 ALA A O 1
ATOM 1492 N N . VAL A 1 185 ? -0.200 -6.375 2.131 1.00 86.81 185 VAL A N 1
ATOM 1493 C CA . VAL A 1 185 ? -1.521 -5.811 1.820 1.00 86.81 185 VAL A CA 1
ATOM 1494 C C . VAL A 1 185 ? -1.509 -4.301 2.007 1.00 86.81 185 VAL A C 1
ATOM 1496 O O . VAL A 1 185 ? -1.864 -3.565 1.082 1.00 86.81 185 VAL A O 1
ATOM 1499 N N . GLU A 1 186 ? -1.048 -3.819 3.157 1.00 83.38 186 GLU A N 1
ATOM 1500 C CA . GLU A 1 186 ? -0.968 -2.398 3.467 1.00 83.38 186 GLU A CA 1
ATOM 1501 C C . GLU A 1 186 ? -0.091 -1.662 2.451 1.00 83.38 186 GLU A C 1
ATOM 1503 O O . GLU A 1 186 ? -0.554 -0.706 1.817 1.00 83.38 186 GLU A O 1
ATOM 1508 N N . LYS A 1 187 ? 1.154 -2.109 2.236 1.00 87.50 187 LYS A N 1
ATOM 1509 C CA . LYS A 1 187 ? 2.090 -1.406 1.350 1.00 87.50 187 LYS A CA 1
ATOM 1510 C C . LYS A 1 187 ? 1.598 -1.359 -0.092 1.00 87.50 187 LYS A C 1
ATOM 1512 O O . LYS A 1 187 ? 1.814 -0.340 -0.747 1.00 87.50 187 LYS A O 1
ATOM 1517 N N . LEU A 1 188 ? 0.903 -2.387 -0.586 1.00 89.06 188 LEU A N 1
ATOM 1518 C CA . LEU A 1 188 ? 0.458 -2.474 -1.984 1.00 89.06 188 LEU A CA 1
ATOM 1519 C C . LEU A 1 188 ? -0.934 -1.880 -2.250 1.00 89.06 188 LEU A C 1
ATOM 1521 O O . LEU A 1 188 ? -1.196 -1.468 -3.380 1.00 89.06 188 LEU A O 1
ATOM 1525 N N . THR A 1 189 ? -1.814 -1.783 -1.250 1.00 83.06 189 THR A N 1
ATOM 1526 C CA . THR A 1 189 ? -3.188 -1.264 -1.435 1.00 83.06 189 THR A CA 1
ATOM 1527 C C . THR A 1 189 ? -3.362 0.188 -0.998 1.00 83.06 189 THR A C 1
ATOM 1529 O O . THR A 1 189 ? -4.212 0.898 -1.537 1.00 83.06 189 THR A O 1
ATOM 1532 N N . THR A 1 190 ? -2.545 0.677 -0.063 1.00 76.44 190 THR A N 1
ATOM 1533 C CA . THR A 1 190 ? -2.665 2.054 0.431 1.00 76.44 190 THR A CA 1
ATOM 1534 C C . THR A 1 190 ? -2.125 3.079 -0.569 1.00 76.44 190 THR A C 1
ATOM 1536 O O . THR A 1 190 ? -1.194 2.836 -1.354 1.00 76.44 190 THR A O 1
ATOM 1539 N N . ARG A 1 191 ? -2.688 4.294 -0.533 1.00 69.62 191 ARG A N 1
ATOM 1540 C CA . ARG A 1 191 ? -2.097 5.445 -1.227 1.00 69.62 191 ARG A CA 1
ATOM 1541 C C . ARG A 1 191 ? -0.764 5.772 -0.552 1.00 69.62 191 ARG A C 1
ATOM 1543 O O . ARG A 1 191 ? -0.743 6.282 0.557 1.00 69.62 191 ARG A O 1
ATOM 1550 N N . GLY A 1 192 ? 0.339 5.478 -1.231 1.00 72.19 192 GLY A N 1
ATOM 1551 C CA . GLY A 1 192 ? 1.678 5.631 -0.668 1.00 72.19 192 GLY A CA 1
ATOM 1552 C C . GLY A 1 192 ? 2.766 5.447 -1.715 1.00 72.19 192 GLY A C 1
ATOM 1553 O O . GLY A 1 192 ? 2.488 5.558 -2.914 1.00 72.19 192 GLY A O 1
ATOM 1554 N N . ALA A 1 193 ? 3.984 5.160 -1.258 1.00 80.88 193 ALA A N 1
ATOM 1555 C CA . ALA A 1 193 ? 5.144 4.926 -2.110 1.00 80.88 193 ALA A CA 1
ATOM 1556 C C . ALA A 1 193 ? 4.904 3.791 -3.124 1.00 80.88 193 ALA A C 1
ATOM 1558 O O . ALA A 1 193 ? 4.120 2.870 -2.875 1.00 80.88 193 ALA A O 1
ATOM 1559 N N . THR A 1 194 ? 5.548 3.914 -4.289 1.00 88.00 194 THR A N 1
ATOM 1560 C CA . THR A 1 194 ? 5.534 2.902 -5.358 1.00 88.00 194 THR A CA 1
ATOM 1561 C C . THR A 1 194 ? 6.413 1.712 -4.998 1.00 88.00 194 THR A C 1
ATOM 1563 O O . THR A 1 194 ? 6.060 0.582 -5.300 1.00 88.00 194 THR A O 1
ATOM 1566 N N . VAL A 1 195 ? 7.540 1.977 -4.338 1.00 92.31 195 VAL A N 1
ATOM 1567 C CA . VAL A 1 195 ? 8.522 0.978 -3.916 1.00 92.31 195 VAL A CA 1
ATOM 1568 C C . VAL A 1 195 ? 8.802 1.199 -2.441 1.00 92.31 195 VAL A C 1
ATOM 1570 O O . VAL A 1 195 ? 8.949 2.344 -2.001 1.00 92.31 195 VAL A O 1
ATOM 1573 N N . THR A 1 196 ? 8.802 0.130 -1.658 1.00 92.94 196 THR A N 1
ATOM 1574 C CA . THR A 1 196 ? 9.066 0.168 -0.217 1.00 92.94 196 THR A CA 1
ATOM 1575 C C . THR A 1 196 ? 9.787 -1.106 0.180 1.00 92.94 196 THR A C 1
ATOM 1577 O O . THR A 1 196 ? 9.349 -2.188 -0.196 1.00 92.94 196 THR A O 1
ATOM 1580 N N . GLU A 1 197 ? 10.885 -0.979 0.913 1.00 94.31 197 GLU A N 1
ATOM 1581 C CA . GLU A 1 197 ? 11.498 -2.120 1.587 1.00 94.31 197 GLU A CA 1
ATOM 1582 C C . GLU A 1 197 ? 10.666 -2.495 2.814 1.00 94.31 197 GLU A C 1
ATOM 1584 O O . GLU A 1 197 ? 10.150 -1.618 3.512 1.00 94.31 197 GLU A O 1
ATOM 1589 N N . ILE A 1 198 ? 10.526 -3.793 3.063 1.00 90.25 198 ILE A N 1
ATOM 1590 C CA . ILE A 1 198 ? 9.916 -4.328 4.274 1.00 90.25 198 ILE A CA 1
ATOM 1591 C C . ILE A 1 198 ? 11.053 -4.809 5.180 1.00 90.25 198 ILE A C 1
ATOM 1593 O O . ILE A 1 198 ? 11.568 -5.914 5.023 1.00 90.25 198 ILE A O 1
ATOM 1597 N N . GLU A 1 199 ? 11.461 -3.945 6.111 1.00 86.38 199 GLU A N 1
ATOM 1598 C CA . GLU A 1 199 ? 12.564 -4.177 7.058 1.00 86.38 199 GLU A CA 1
ATOM 1599 C C . GLU A 1 199 ? 12.126 -5.015 8.282 1.00 86.38 199 GLU A C 1
ATOM 1601 O O . GLU A 1 199 ? 12.523 -4.749 9.417 1.00 86.38 199 GLU A O 1
ATOM 1606 N N . ASP A 1 200 ? 11.291 -6.035 8.070 1.00 81.31 200 ASP A N 1
ATOM 1607 C CA . ASP A 1 200 ? 10.874 -6.982 9.107 1.00 81.31 200 ASP A CA 1
ATOM 1608 C C . ASP A 1 200 ? 11.477 -8.365 8.817 1.00 81.31 200 ASP A C 1
ATOM 1610 O O . ASP A 1 200 ? 11.212 -8.995 7.791 1.00 81.31 200 ASP A O 1
ATOM 1614 N N . LYS A 1 201 ? 12.309 -8.855 9.744 1.00 80.56 201 LYS A N 1
ATOM 1615 C CA . LYS A 1 201 ? 12.997 -10.146 9.599 1.00 80.56 201 LYS A CA 1
ATOM 1616 C C . LYS A 1 201 ? 12.033 -11.332 9.558 1.00 80.56 201 LYS A C 1
ATOM 1618 O O . LYS A 1 201 ? 12.254 -12.268 8.800 1.00 80.56 201 LYS A O 1
ATOM 1623 N N . GLN A 1 202 ? 10.965 -11.294 10.350 1.00 76.81 202 GLN A N 1
ATOM 1624 C CA . GLN A 1 202 ? 9.960 -12.359 10.389 1.00 76.81 202 GLN A CA 1
ATOM 1625 C C . GLN A 1 202 ? 9.144 -12.360 9.099 1.00 76.81 202 GLN A C 1
ATOM 1627 O O . GLN A 1 202 ? 8.836 -13.418 8.549 1.00 76.81 202 GLN A O 1
ATOM 1632 N N . PHE A 1 203 ? 8.839 -11.170 8.583 1.00 84.38 203 PHE A N 1
ATOM 1633 C CA . PHE A 1 203 ? 8.211 -11.008 7.282 1.00 84.38 203 PHE A CA 1
ATOM 1634 C C . PHE A 1 203 ? 9.098 -11.542 6.152 1.00 84.38 203 PHE A C 1
ATOM 1636 O O . PHE A 1 203 ? 8.599 -12.201 5.235 1.00 84.38 203 PHE A O 1
ATOM 1643 N N . ALA A 1 204 ? 10.408 -11.291 6.217 1.00 87.38 204 ALA A N 1
ATOM 1644 C CA . ALA A 1 204 ? 11.363 -11.812 5.249 1.00 87.38 204 ALA A CA 1
ATOM 1645 C C . ALA A 1 204 ? 11.411 -13.348 5.261 1.00 87.38 204 ALA A C 1
ATOM 1647 O O . ALA A 1 204 ? 11.249 -13.963 4.207 1.00 87.38 204 ALA A O 1
ATOM 1648 N N . GLU A 1 205 ? 11.516 -13.967 6.441 1.00 83.50 205 GLU A N 1
ATOM 1649 C CA . GLU A 1 205 ? 11.474 -15.429 6.606 1.00 83.50 205 GLU A CA 1
ATOM 1650 C C . GLU A 1 205 ? 10.170 -16.038 6.061 1.00 83.50 205 GLU A C 1
ATOM 1652 O O . GLU A 1 205 ? 10.198 -17.019 5.312 1.00 83.50 205 GLU A O 1
ATOM 1657 N N . LEU A 1 206 ? 9.020 -15.429 6.377 1.00 84.25 206 LEU A N 1
ATOM 1658 C CA . LEU A 1 206 ? 7.721 -15.849 5.848 1.00 84.25 206 LEU A CA 1
ATOM 1659 C C . LEU A 1 206 ? 7.672 -15.724 4.320 1.00 84.25 206 LEU A C 1
ATOM 1661 O O . LEU A 1 206 ? 7.194 -16.627 3.638 1.00 84.25 206 LEU A O 1
ATOM 1665 N N . THR A 1 207 ? 8.170 -14.618 3.769 1.00 89.69 207 THR A N 1
ATOM 1666 C CA . THR A 1 207 ? 8.184 -14.386 2.320 1.00 89.69 207 THR A CA 1
ATOM 1667 C C . THR A 1 207 ? 9.060 -15.412 1.605 1.00 89.69 207 THR A C 1
ATOM 1669 O O . THR A 1 207 ? 8.648 -15.952 0.578 1.00 89.69 207 THR A O 1
ATOM 1672 N N . GLU A 1 208 ? 10.238 -15.730 2.147 1.00 89.00 208 GLU A N 1
ATOM 1673 C CA . GLU A 1 208 ? 11.101 -16.787 1.613 1.00 89.00 208 GLU A CA 1
ATOM 1674 C C . GLU A 1 208 ? 10.414 -18.154 1.640 1.00 89.00 208 GLU A C 1
ATOM 1676 O O . GLU A 1 208 ? 10.453 -18.886 0.644 1.00 89.00 208 GLU A O 1
ATOM 1681 N N . PHE A 1 209 ? 9.747 -18.485 2.749 1.00 85.38 209 PHE A N 1
ATOM 1682 C CA . PHE A 1 209 ? 8.987 -19.723 2.873 1.00 85.38 209 PHE A CA 1
ATOM 1683 C C . PHE A 1 209 ? 7.872 -19.802 1.824 1.00 85.38 209 PHE A C 1
ATOM 1685 O O . PHE A 1 209 ? 7.778 -20.796 1.102 1.00 85.38 209 PHE A O 1
ATOM 1692 N N . LEU A 1 210 ? 7.061 -18.747 1.700 1.00 86.56 210 LEU A N 1
ATOM 1693 C CA . LEU A 1 210 ? 5.950 -18.681 0.750 1.00 86.56 210 LEU A CA 1
ATOM 1694 C C . LEU A 1 210 ? 6.425 -18.738 -0.701 1.00 86.56 210 LEU A C 1
ATOM 1696 O O . LEU A 1 210 ? 5.805 -19.409 -1.521 1.00 86.56 210 LEU A O 1
ATOM 1700 N N . TYR A 1 211 ? 7.545 -18.092 -1.019 1.00 89.44 211 TYR A N 1
ATOM 1701 C CA . TYR A 1 211 ? 8.127 -18.146 -2.355 1.00 89.44 211 TYR A CA 1
ATOM 1702 C C . TYR A 1 211 ? 8.613 -19.559 -2.717 1.00 89.44 211 TYR A C 1
ATOM 1704 O O . TYR A 1 211 ? 8.454 -19.996 -3.855 1.00 89.44 211 TYR A O 1
ATOM 1712 N N . GLY A 1 212 ? 9.187 -20.295 -1.759 1.00 84.56 212 GLY A N 1
ATOM 1713 C CA . GLY A 1 212 ? 9.625 -21.676 -1.976 1.00 84.56 212 GLY A CA 1
ATOM 1714 C C . GLY A 1 212 ? 8.496 -22.710 -1.935 1.00 84.56 212 GLY A C 1
ATOM 1715 O O . GLY A 1 212 ? 8.614 -23.767 -2.556 1.00 84.56 212 GLY A O 1
ATOM 1716 N N . GLN A 1 213 ? 7.431 -22.448 -1.171 1.00 78.69 213 GLN A N 1
ATOM 1717 C CA . GLN A 1 213 ? 6.360 -23.403 -0.867 1.00 78.69 213 GLN A CA 1
ATOM 1718 C C . GLN A 1 213 ? 4.986 -22.700 -0.728 1.00 78.69 213 GLN A C 1
ATOM 1720 O O . GLN A 1 213 ? 4.393 -22.705 0.352 1.00 78.69 213 GLN A O 1
ATOM 1725 N N . PRO A 1 214 ? 4.420 -22.132 -1.808 1.00 67.69 214 PRO A N 1
ATOM 1726 C CA . PRO A 1 214 ? 3.231 -21.266 -1.737 1.00 67.69 214 PRO A CA 1
ATOM 1727 C C . PRO A 1 214 ? 1.968 -21.925 -1.185 1.00 67.69 214 PRO A C 1
ATOM 1729 O O . PRO A 1 214 ? 1.155 -21.277 -0.535 1.00 67.69 214 PRO A O 1
ATOM 1732 N N . HIS A 1 215 ? 1.799 -23.229 -1.404 1.00 68.12 215 HIS A N 1
ATOM 1733 C CA . HIS A 1 215 ? 0.620 -23.973 -0.948 1.00 68.12 215 HIS A CA 1
ATOM 1734 C C . HIS A 1 215 ? 0.673 -24.372 0.531 1.00 68.12 215 HIS A C 1
ATOM 1736 O O . HIS A 1 215 ? -0.220 -25.066 1.007 1.00 68.12 215 HIS A O 1
ATOM 1742 N N . LYS A 1 216 ? 1.722 -23.963 1.248 1.00 69.31 216 LYS A N 1
ATOM 1743 C CA . LYS A 1 216 ? 1.998 -24.387 2.620 1.00 69.31 216 LYS A CA 1
ATOM 1744 C C . LYS A 1 216 ? 1.907 -23.259 3.635 1.00 69.31 216 LYS A C 1
ATOM 1746 O O . LYS A 1 216 ? 2.441 -23.393 4.728 1.00 69.31 216 LYS A O 1
ATOM 1751 N N . LEU A 1 217 ? 1.227 -22.156 3.308 1.00 68.69 217 LEU A N 1
ATOM 1752 C CA . LEU A 1 217 ? 0.942 -21.114 4.300 1.00 68.69 217 LEU A CA 1
ATOM 1753 C C . LEU A 1 217 ? 0.297 -21.723 5.556 1.00 68.69 217 LEU A C 1
ATOM 1755 O O . LEU A 1 217 ? 0.692 -21.380 6.664 1.00 68.69 217 LEU A O 1
ATOM 1759 N N . GLN A 1 218 ? -0.623 -22.676 5.380 1.00 67.81 218 GLN A N 1
ATOM 1760 C CA . GLN A 1 218 ? -1.229 -23.386 6.503 1.00 67.81 218 GLN A CA 1
ATOM 1761 C C . GLN A 1 218 ? -0.193 -24.192 7.300 1.00 67.81 218 GLN A C 1
ATOM 1763 O O . GLN A 1 218 ? -0.143 -24.056 8.515 1.00 67.81 218 GLN A O 1
ATOM 1768 N N . ASP A 1 219 ? 0.693 -24.944 6.638 1.00 69.75 219 ASP A N 1
ATOM 1769 C CA . ASP A 1 219 ? 1.780 -25.668 7.312 1.00 69.75 219 ASP A CA 1
ATOM 1770 C C . ASP A 1 219 ? 2.729 -24.712 8.060 1.00 69.75 219 ASP A C 1
ATOM 1772 O O . ASP A 1 219 ? 3.232 -25.055 9.128 1.00 69.75 219 ASP A O 1
ATOM 1776 N N . TYR A 1 220 ? 2.980 -23.510 7.526 1.00 66.38 220 TYR A N 1
ATOM 1777 C CA . TYR A 1 220 ? 3.772 -22.478 8.201 1.00 66.38 220 TYR A CA 1
ATOM 1778 C C . TYR A 1 220 ? 3.071 -21.966 9.458 1.00 66.38 220 TYR A C 1
ATOM 1780 O O . TYR A 1 220 ? 3.704 -21.862 10.506 1.00 66.38 220 TYR A O 1
ATOM 1788 N N . ILE A 1 221 ? 1.766 -21.686 9.367 1.00 66.62 221 ILE A N 1
ATOM 1789 C CA . ILE A 1 221 ? 0.937 -21.300 10.516 1.00 66.62 221 ILE A CA 1
ATOM 1790 C C . ILE A 1 221 ? 0.956 -22.418 11.563 1.00 66.62 221 ILE A C 1
ATOM 1792 O O . ILE A 1 221 ? 1.222 -22.153 12.727 1.00 66.62 221 ILE A O 1
ATOM 1796 N N . GLU A 1 222 ? 0.797 -23.680 11.161 1.00 68.75 222 GLU A N 1
ATOM 1797 C CA . GLU A 1 222 ? 0.878 -24.821 12.077 1.00 68.75 222 GLU A CA 1
ATOM 1798 C C . GLU A 1 222 ? 2.266 -24.982 12.711 1.00 68.75 222 GLU A C 1
ATOM 1800 O O . GLU A 1 222 ? 2.378 -25.328 13.888 1.00 68.75 222 GLU A O 1
ATOM 1805 N N . MET A 1 223 ? 3.344 -24.758 11.953 1.00 65.94 223 MET A N 1
ATOM 1806 C CA . MET A 1 223 ? 4.708 -24.753 12.488 1.00 65.94 223 MET A CA 1
ATOM 1807 C C . MET A 1 223 ? 4.896 -23.637 13.518 1.00 65.94 223 MET A C 1
ATOM 1809 O O . MET A 1 223 ? 5.511 -23.865 14.561 1.00 65.94 223 MET A O 1
ATOM 1813 N N . PHE A 1 224 ? 4.349 -22.456 13.242 1.00 63.47 224 PHE A N 1
ATOM 1814 C CA . PHE A 1 224 ? 4.369 -21.310 14.138 1.00 63.47 224 PHE A CA 1
ATOM 1815 C C . PHE A 1 224 ? 3.555 -21.579 15.413 1.00 63.47 224 PHE A C 1
ATOM 1817 O O . PHE A 1 224 ? 4.055 -21.349 16.512 1.00 63.47 224 PHE A O 1
ATOM 1824 N N . ASP A 1 225 ? 2.357 -22.154 15.290 1.00 61.84 225 ASP A N 1
ATOM 1825 C CA . ASP A 1 225 ? 1.466 -22.497 16.407 1.00 61.84 225 ASP A CA 1
ATOM 1826 C C . ASP A 1 225 ? 2.050 -23.569 17.339 1.00 61.84 225 ASP A C 1
ATOM 1828 O O . ASP A 1 225 ? 1.714 -23.621 18.525 1.00 61.84 225 ASP A O 1
ATOM 1832 N N . ARG A 1 226 ? 2.947 -24.426 16.834 1.00 65.75 226 ARG A N 1
ATOM 1833 C CA . ARG A 1 226 ? 3.666 -25.421 17.649 1.00 65.75 226 ARG A CA 1
ATOM 1834 C C . ARG A 1 226 ? 4.785 -24.805 18.487 1.00 65.75 226 ARG A C 1
ATOM 1836 O O . ARG A 1 226 ? 5.088 -25.323 19.562 1.00 65.75 226 ARG A O 1
ATOM 1843 N N . GLU A 1 227 ? 5.398 -23.720 18.019 1.00 64.19 227 GLU A N 1
ATOM 1844 C CA . GLU A 1 227 ? 6.506 -23.041 18.704 1.00 64.19 227 GLU A CA 1
ATOM 1845 C C . GLU A 1 227 ? 6.312 -21.511 18.773 1.00 64.19 227 GLU A C 1
ATOM 1847 O O . GLU A 1 227 ? 7.218 -20.763 18.396 1.00 64.19 227 GLU A O 1
ATOM 1852 N N . PRO A 1 228 ? 5.181 -20.997 19.293 1.00 56.25 228 PRO A N 1
ATOM 1853 C CA . PRO A 1 228 ? 4.865 -19.571 19.227 1.00 56.25 228 PRO A CA 1
ATOM 1854 C C . PRO A 1 228 ? 5.917 -18.721 19.944 1.00 56.25 228 PRO A C 1
ATOM 1856 O O . PRO A 1 228 ? 6.268 -17.653 19.470 1.00 56.25 228 PRO A O 1
ATOM 1859 N N . GLN A 1 229 ? 6.520 -19.223 21.024 1.00 60.31 229 GLN A N 1
ATOM 1860 C CA . GLN A 1 229 ? 7.616 -18.580 21.762 1.00 60.31 229 GLN A CA 1
ATOM 1861 C C . GLN A 1 229 ? 8.894 -18.322 20.942 1.00 60.31 229 GLN A C 1
ATOM 1863 O O . GLN A 1 229 ? 9.717 -17.501 21.340 1.00 60.31 229 GLN A O 1
ATOM 1868 N N . LYS A 1 230 ? 9.095 -19.038 19.829 1.00 62.12 230 LYS A N 1
ATOM 1869 C CA . LYS A 1 230 ? 10.255 -18.870 18.943 1.00 62.12 230 LYS A CA 1
ATOM 1870 C C . LYS A 1 230 ? 10.074 -17.693 17.988 1.00 62.12 230 LYS A C 1
ATOM 1872 O O . LYS A 1 230 ? 11.056 -17.064 17.607 1.00 62.12 230 LYS A O 1
ATOM 1877 N N . TYR A 1 231 ? 8.827 -17.402 17.626 1.00 52.12 231 TYR A N 1
ATOM 1878 C CA . TYR A 1 231 ? 8.479 -16.431 16.590 1.00 52.12 231 TYR A CA 1
ATOM 1879 C C . TYR A 1 231 ? 7.698 -15.224 17.125 1.00 52.12 231 TYR A C 1
ATOM 1881 O O . TYR A 1 231 ? 7.677 -14.167 16.508 1.00 52.12 231 TYR A O 1
ATOM 1889 N N . ILE A 1 232 ? 7.100 -15.336 18.303 1.00 54.62 232 ILE A N 1
ATOM 1890 C CA . ILE A 1 232 ? 6.532 -14.241 19.077 1.00 54.62 232 ILE A CA 1
ATOM 1891 C C . ILE A 1 232 ? 7.467 -14.054 20.275 1.00 54.62 232 ILE A C 1
ATOM 1893 O O . ILE A 1 232 ? 7.282 -14.733 21.291 1.00 54.62 232 ILE A O 1
ATOM 1897 N N . PRO A 1 233 ? 8.484 -13.165 20.212 1.00 51.34 233 PRO A N 1
ATOM 1898 C CA . PRO A 1 233 ? 9.055 -12.661 21.458 1.00 51.34 233 PRO A CA 1
ATOM 1899 C C . PRO A 1 233 ? 7.882 -12.126 22.270 1.00 51.34 233 PRO A C 1
ATOM 1901 O O . PRO A 1 233 ? 7.039 -11.474 21.670 1.00 51.34 233 PRO A O 1
ATOM 1904 N N . ALA A 1 234 ? 7.783 -12.471 23.560 1.00 53.06 234 ALA A N 1
ATOM 1905 C CA . ALA A 1 234 ? 6.625 -12.178 24.408 1.00 53.06 234 ALA A CA 1
ATOM 1906 C C . ALA A 1 234 ? 6.094 -10.757 24.153 1.00 53.06 234 ALA A C 1
ATOM 1908 O O . ALA A 1 234 ? 6.612 -9.797 24.721 1.00 53.06 234 ALA A O 1
ATOM 1909 N N . LEU A 1 235 ? 5.112 -10.639 23.249 1.00 54.31 235 LEU A N 1
ATOM 1910 C CA . LEU A 1 235 ? 4.667 -9.339 22.775 1.00 54.31 235 LEU A CA 1
ATOM 1911 C C . LEU A 1 235 ? 3.980 -8.695 23.960 1.00 54.31 235 LEU A C 1
ATOM 1913 O O . LEU A 1 235 ? 3.052 -9.261 24.550 1.00 54.31 235 LEU A O 1
ATOM 1917 N N . SER A 1 236 ? 4.4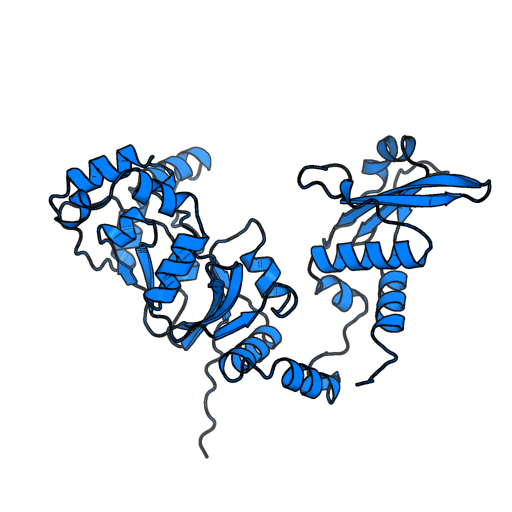46 -7.511 24.322 1.00 59.81 236 SER A N 1
ATOM 1918 C CA . SER A 1 236 ? 3.688 -6.660 25.213 1.00 59.81 236 SER A CA 1
ATOM 1919 C C . SER A 1 236 ? 2.302 -6.418 24.610 1.00 59.81 236 SER A C 1
ATOM 1921 O O . SER A 1 236 ? 2.089 -6.454 23.395 1.00 59.81 236 SER A O 1
ATOM 1923 N N . GLN A 1 237 ? 1.333 -6.165 25.484 1.00 61.03 237 GLN A N 1
ATOM 1924 C CA . GLN A 1 237 ? -0.037 -5.847 25.084 1.00 61.03 237 GLN A CA 1
ATOM 1925 C C . GLN A 1 237 ? -0.077 -4.704 24.048 1.00 61.03 237 GLN A C 1
ATOM 1927 O O . GLN A 1 237 ? -0.829 -4.783 23.079 1.00 61.03 237 GLN A O 1
ATOM 1932 N N . SER A 1 238 ? 0.796 -3.702 24.185 1.00 62.41 238 SER A N 1
ATOM 1933 C CA . SER A 1 238 ? 0.965 -2.606 23.224 1.00 62.41 238 SER A CA 1
ATOM 1934 C C . SER A 1 238 ? 1.440 -3.072 21.844 1.00 62.41 238 SER A C 1
ATOM 1936 O O . SER A 1 238 ? 0.835 -2.706 20.837 1.00 62.41 238 SER A O 1
ATOM 1938 N N . GLU A 1 239 ? 2.454 -3.938 21.772 1.00 67.12 239 GLU A N 1
ATOM 1939 C CA . GLU A 1 239 ? 3.009 -4.395 20.488 1.00 67.12 239 GLU A CA 1
ATOM 1940 C C . GLU A 1 239 ? 1.999 -5.229 19.682 1.00 67.12 239 GLU A C 1
ATOM 1942 O O . GLU A 1 239 ? 2.010 -5.205 18.450 1.00 67.12 239 GLU A O 1
ATOM 1947 N N . ALA A 1 240 ? 1.084 -5.932 20.359 1.00 68.69 240 ALA A N 1
ATOM 1948 C CA . ALA A 1 240 ? 0.050 -6.736 19.707 1.00 68.69 240 ALA A CA 1
ATOM 1949 C C . ALA A 1 240 ? -0.969 -5.898 18.909 1.00 68.69 240 ALA A C 1
ATOM 1951 O O . ALA A 1 240 ? -1.534 -6.400 17.937 1.00 68.69 240 ALA A O 1
ATOM 1952 N N . LEU A 1 241 ? -1.217 -4.645 19.309 1.00 73.31 241 LEU A N 1
ATOM 1953 C CA . LEU A 1 241 ? -2.081 -3.713 18.573 1.00 73.31 241 LEU A CA 1
ATOM 1954 C C . LEU A 1 241 ? -1.287 -2.855 17.582 1.00 73.31 241 LEU A C 1
ATOM 1956 O O . LEU A 1 241 ? -1.776 -2.575 16.489 1.00 73.31 241 LEU A O 1
ATOM 1960 N N . GLU A 1 242 ? -0.062 -2.457 17.929 1.00 70.06 242 GLU A N 1
ATOM 1961 C CA . GLU A 1 242 ? 0.799 -1.653 17.051 1.00 70.06 242 GLU A CA 1
ATOM 1962 C C . GLU A 1 242 ? 1.162 -2.377 15.752 1.00 70.06 242 GLU A C 1
ATOM 1964 O O . GLU A 1 242 ? 1.231 -1.742 14.705 1.00 70.06 242 GLU A O 1
ATOM 1969 N N . ARG A 1 243 ? 1.327 -3.704 15.792 1.00 68.19 243 ARG A N 1
ATOM 1970 C CA . ARG A 1 243 ? 1.631 -4.519 14.603 1.00 68.19 243 ARG A CA 1
ATOM 1971 C C . ARG A 1 243 ? 0.421 -4.820 13.711 1.00 68.19 243 ARG A C 1
ATOM 1973 O O . ARG A 1 243 ? 0.571 -5.480 12.686 1.00 68.19 243 ARG A O 1
ATOM 1980 N N . ARG A 1 244 ? -0.786 -4.397 14.096 1.00 71.06 244 ARG A N 1
ATOM 1981 C CA . ARG A 1 244 ? -1.985 -4.542 13.257 1.00 71.06 244 ARG A CA 1
ATOM 1982 C C . ARG A 1 244 ? -1.993 -3.483 12.169 1.00 71.06 244 ARG A C 1
ATOM 1984 O O . ARG A 1 244 ? -1.569 -2.357 12.410 1.00 71.06 244 ARG A O 1
ATOM 1991 N N . THR A 1 245 ? -2.546 -3.813 11.005 1.00 68.56 245 THR A N 1
ATOM 1992 C CA . THR A 1 245 ? -2.852 -2.764 10.032 1.00 68.56 245 THR A CA 1
ATOM 1993 C C . THR A 1 245 ? -3.967 -1.876 10.577 1.00 68.56 245 THR A C 1
ATOM 1995 O O . THR A 1 245 ? -4.748 -2.265 11.452 1.00 68.56 245 THR A O 1
ATOM 1998 N N . TRP A 1 246 ? -4.076 -0.666 10.038 1.00 74.62 246 TRP A N 1
ATOM 1999 C CA . TRP A 1 246 ? -5.161 0.244 10.393 1.00 74.62 246 TRP A CA 1
ATOM 2000 C C . TRP A 1 246 ? -6.550 -0.346 10.096 1.00 74.62 246 TRP A C 1
ATOM 2002 O O . TRP A 1 246 ? -7.475 -0.099 10.867 1.00 74.62 246 TRP A O 1
ATOM 2012 N N . TYR A 1 247 ? -6.675 -1.174 9.050 1.00 73.19 247 TYR A N 1
ATOM 2013 C CA . TYR A 1 247 ? -7.898 -1.922 8.743 1.00 73.19 247 TYR A CA 1
ATOM 2014 C C . TYR A 1 247 ? -8.201 -2.983 9.805 1.00 73.19 247 TYR A C 1
ATOM 2016 O O . TYR A 1 247 ? -9.314 -3.020 10.322 1.00 73.19 247 TYR A O 1
ATOM 2024 N N . ASP A 1 248 ? -7.210 -3.797 10.186 1.00 79.12 248 ASP A N 1
ATOM 2025 C CA . ASP A 1 248 ? -7.398 -4.848 11.197 1.00 79.12 248 ASP A CA 1
ATOM 2026 C C . ASP A 1 248 ? -7.797 -4.258 12.554 1.00 79.12 248 ASP A C 1
ATOM 2028 O O . ASP A 1 248 ? -8.612 -4.830 13.277 1.00 79.12 248 ASP A O 1
ATOM 2032 N N . TYR A 1 249 ? -7.223 -3.106 12.913 1.00 85.88 249 TYR A N 1
ATOM 2033 C CA . TYR A 1 249 ? -7.578 -2.404 14.142 1.00 85.88 249 TYR A CA 1
ATOM 2034 C C . TYR A 1 249 ? -9.004 -1.834 14.078 1.00 85.88 249 TYR A C 1
ATOM 2036 O O . TYR A 1 249 ? -9.755 -1.964 15.045 1.00 85.88 249 TYR A O 1
ATOM 2044 N N . GLU A 1 250 ? -9.410 -1.260 12.942 1.00 88.50 250 GLU A N 1
ATOM 2045 C CA . GLU A 1 250 ? -10.784 -0.790 12.720 1.00 88.50 250 GLU A CA 1
ATOM 2046 C C . GLU A 1 250 ? -11.805 -1.930 12.806 1.00 88.50 250 GLU A C 1
ATOM 2048 O O . GLU A 1 250 ? -12.820 -1.800 13.497 1.00 88.50 250 GLU A O 1
ATOM 2053 N N . ASP A 1 251 ? -11.516 -3.066 12.174 1.00 87.06 251 ASP A N 1
ATOM 2054 C CA . ASP A 1 251 ? -12.386 -4.238 12.207 1.00 87.06 251 ASP A CA 1
ATOM 2055 C C . ASP A 1 251 ? -12.426 -4.875 13.603 1.00 87.06 251 ASP A C 1
ATOM 2057 O O . ASP A 1 251 ? -13.507 -5.234 14.069 1.00 87.06 251 ASP A O 1
ATOM 2061 N N . LEU A 1 252 ? -11.303 -4.933 14.332 1.00 89.88 252 LEU A N 1
ATOM 2062 C CA . LEU A 1 252 ? -11.277 -5.385 15.728 1.00 89.88 252 LEU A CA 1
ATOM 2063 C C . LEU A 1 252 ? -12.188 -4.525 16.616 1.00 89.88 252 LEU A C 1
ATOM 2065 O O . LEU A 1 252 ? -12.958 -5.068 17.410 1.00 89.88 252 LEU A O 1
ATOM 2069 N N . VAL A 1 253 ? -12.133 -3.197 16.469 1.00 93.06 253 VAL A N 1
ATOM 2070 C CA . VAL A 1 253 ? -13.017 -2.265 17.189 1.00 93.06 253 VAL A CA 1
ATOM 2071 C C . VAL A 1 253 ? -14.478 -2.503 16.805 1.00 93.06 253 VAL A C 1
ATOM 2073 O O . VAL A 1 253 ? -15.341 -2.570 17.683 1.00 93.06 253 VAL A O 1
ATOM 2076 N N . GLY A 1 254 ? -14.763 -2.662 15.510 1.00 92.25 254 GLY A N 1
ATOM 2077 C CA . GLY A 1 254 ? -16.103 -2.954 15.006 1.00 92.25 254 GLY A CA 1
ATOM 2078 C C . GLY A 1 254 ? -16.677 -4.240 15.600 1.00 92.25 254 GLY A C 1
ATOM 2079 O O . GLY A 1 254 ? -17.749 -4.213 16.205 1.00 92.25 254 GLY A O 1
ATOM 2080 N N . VAL A 1 255 ? -15.938 -5.346 15.507 1.00 91.94 255 VAL A N 1
ATOM 2081 C CA . VAL A 1 255 ? -16.336 -6.659 16.035 1.00 91.94 255 VAL A CA 1
ATOM 2082 C C . VAL A 1 255 ? -16.490 -6.622 17.557 1.00 91.94 255 VAL A C 1
ATOM 2084 O O . VAL A 1 255 ? -17.460 -7.167 18.089 1.00 91.94 255 VAL A O 1
ATOM 2087 N N . TYR A 1 256 ? -15.589 -5.939 18.269 1.00 94.56 256 TYR A N 1
ATOM 2088 C CA . TYR A 1 256 ? -15.703 -5.747 19.713 1.00 94.56 256 TYR A CA 1
ATOM 2089 C C . TYR A 1 256 ? -17.008 -5.037 20.089 1.00 94.56 256 TYR A C 1
ATOM 2091 O O . TYR A 1 256 ? -17.749 -5.535 20.937 1.00 94.56 256 TYR A O 1
ATOM 2099 N N . LEU A 1 257 ? -17.327 -3.909 19.444 1.00 94.69 257 LEU A N 1
ATOM 2100 C CA . LEU A 1 257 ? -18.554 -3.152 19.714 1.00 94.69 257 LEU A CA 1
ATOM 2101 C C . LEU A 1 257 ? -19.807 -3.935 19.308 1.00 94.69 257 LEU A C 1
ATOM 2103 O O . LEU A 1 257 ? -20.819 -3.869 20.007 1.00 94.69 257 LEU A O 1
ATOM 2107 N N . GLN A 1 258 ? -19.738 -4.745 18.249 1.00 93.50 258 GLN A N 1
ATOM 2108 C CA . GLN A 1 258 ? -20.823 -5.664 17.913 1.00 93.50 258 GLN A CA 1
ATOM 2109 C C . GLN A 1 258 ? -21.059 -6.713 19.003 1.00 93.50 258 GLN A C 1
ATOM 2111 O O . GLN A 1 258 ? -22.204 -6.992 19.356 1.00 93.50 258 GLN A O 1
ATOM 2116 N N . ASN A 1 259 ? -19.991 -7.234 19.609 1.00 92.69 259 ASN A N 1
ATOM 2117 C CA . ASN A 1 259 ? -20.096 -8.121 20.766 1.00 92.69 259 ASN A CA 1
ATOM 2118 C C . ASN A 1 259 ? -20.669 -7.412 22.015 1.00 92.69 259 ASN A C 1
ATOM 2120 O O . ASN A 1 259 ? -21.178 -8.081 22.910 1.00 92.69 259 ASN A O 1
ATOM 2124 N N . GLN A 1 260 ? -20.642 -6.075 22.070 1.00 91.56 260 GLN A N 1
ATOM 2125 C CA . GLN A 1 260 ? -21.348 -5.274 23.085 1.00 91.56 260 GLN A CA 1
ATOM 2126 C C . GLN A 1 260 ? -22.828 -5.005 22.732 1.00 91.56 260 GLN A C 1
ATOM 2128 O O . GLN A 1 260 ? -23.485 -4.199 23.392 1.00 91.56 260 GLN A O 1
ATOM 2133 N N . GLY A 1 261 ? -23.363 -5.662 21.697 1.00 92.69 261 GLY A N 1
ATOM 2134 C CA . GLY A 1 261 ? -24.765 -5.558 21.283 1.00 92.69 261 GLY A CA 1
ATOM 2135 C C . GLY A 1 261 ? -25.053 -4.457 20.263 1.00 92.69 261 GLY A C 1
ATOM 2136 O O . GLY A 1 261 ? -26.219 -4.200 19.969 1.00 92.69 261 GLY A O 1
ATOM 2137 N N . TYR A 1 262 ? -24.027 -3.799 19.718 1.00 94.75 262 TYR A N 1
ATOM 2138 C CA . TYR A 1 262 ? -24.214 -2.882 18.596 1.00 94.75 262 TYR A CA 1
ATOM 2139 C C . TYR A 1 262 ? -24.289 -3.621 17.256 1.00 94.75 262 TYR A C 1
ATOM 2141 O O . TYR A 1 262 ? -23.786 -4.725 17.065 1.00 94.75 262 TYR A O 1
ATOM 2149 N N . HIS A 1 263 ? -24.875 -2.961 16.272 1.00 93.25 263 HIS A N 1
ATOM 2150 C CA . HIS A 1 263 ? -24.905 -3.396 14.889 1.00 93.25 263 HIS A CA 1
ATOM 2151 C C . HIS A 1 263 ? -24.297 -2.301 14.017 1.00 93.25 263 HIS A C 1
ATOM 2153 O O . HIS A 1 263 ? -24.685 -1.136 14.107 1.00 93.25 263 HIS A O 1
ATOM 2159 N N . ILE A 1 264 ? -23.335 -2.672 13.171 1.00 91.38 264 ILE A N 1
ATOM 2160 C CA . ILE A 1 264 ? -22.727 -1.746 12.211 1.00 91.38 264 ILE A CA 1
ATOM 2161 C C . ILE A 1 264 ? -23.739 -1.435 11.113 1.00 91.38 264 ILE A C 1
ATOM 2163 O O . ILE A 1 264 ? -24.391 -2.336 10.590 1.00 91.38 264 ILE A O 1
ATOM 2167 N N . LEU A 1 265 ? -23.857 -0.157 10.745 1.00 85.88 265 LEU A N 1
ATOM 2168 C CA . LEU A 1 265 ? -24.581 0.274 9.554 1.00 85.88 265 LEU A CA 1
ATOM 2169 C C . LEU A 1 265 ? -23.621 0.241 8.352 1.00 85.88 265 LEU A C 1
ATOM 2171 O O . LEU A 1 265 ? -22.818 1.166 8.212 1.00 85.88 265 LEU A O 1
ATOM 2175 N N . PRO A 1 266 ? -23.675 -0.759 7.452 1.00 77.69 266 PRO A N 1
ATOM 2176 C CA . PRO A 1 266 ? -22.634 -0.943 6.434 1.00 77.69 266 PRO A CA 1
ATOM 2177 C C . PRO A 1 266 ? -22.525 0.241 5.466 1.00 77.69 266 PRO A C 1
ATOM 2179 O O . PRO A 1 266 ? -21.433 0.616 5.054 1.00 77.69 266 PRO A O 1
ATOM 2182 N N . SER A 1 267 ? -23.650 0.905 5.173 1.00 74.88 267 SER A N 1
ATOM 2183 C CA . SER A 1 267 ? -23.707 2.078 4.293 1.00 74.88 267 SER A CA 1
ATOM 2184 C C . SER A 1 267 ? -23.032 3.332 4.866 1.00 74.88 267 SER A C 1
ATOM 2186 O O . SER A 1 267 ? -22.947 4.341 4.171 1.00 74.88 267 SER A O 1
ATOM 2188 N N . SER A 1 268 ? -22.597 3.304 6.130 1.00 75.06 268 SER A N 1
ATOM 2189 C CA . SER A 1 268 ? -21.913 4.429 6.783 1.00 75.06 268 SER A CA 1
ATOM 2190 C C . SER A 1 268 ? -20.398 4.456 6.539 1.00 75.06 268 SER A C 1
ATOM 2192 O O . SER A 1 268 ? -19.803 5.527 6.649 1.00 75.06 268 SER A O 1
ATOM 2194 N N . ARG A 1 269 ? -19.796 3.330 6.118 1.00 66.50 269 ARG A N 1
ATOM 2195 C CA . ARG A 1 269 ? -18.391 3.243 5.683 1.00 66.50 269 ARG A CA 1
ATOM 2196 C C . ARG A 1 269 ? -18.263 3.822 4.275 1.00 66.50 269 ARG A C 1
ATOM 2198 O O . ARG A 1 269 ? -18.336 3.101 3.282 1.00 66.50 269 ARG A O 1
ATOM 2205 N N . THR A 1 270 ? -18.129 5.144 4.168 1.00 59.88 270 THR A N 1
ATOM 2206 C CA . THR A 1 270 ? -17.908 5.809 2.873 1.00 59.88 270 THR A CA 1
ATOM 2207 C C . THR A 1 270 ? -16.485 6.368 2.793 1.00 59.88 270 THR A C 1
ATOM 2209 O O . THR A 1 270 ? -16.055 7.024 3.739 1.00 59.88 270 THR A O 1
ATOM 2212 N N . PRO A 1 271 ? -15.762 6.210 1.663 1.00 50.47 271 PRO A N 1
ATOM 2213 C CA . PRO A 1 271 ? -14.364 6.654 1.526 1.00 50.47 271 PRO A CA 1
ATOM 2214 C C . PRO A 1 271 ? -14.106 8.152 1.774 1.00 50.47 271 PRO A C 1
ATOM 2216 O O . PRO A 1 271 ? -12.958 8.572 1.871 1.00 50.47 271 PRO A O 1
ATOM 2219 N N . ASN A 1 272 ? -15.165 8.969 1.829 1.00 50.53 272 ASN A N 1
ATOM 2220 C CA . ASN A 1 272 ? -15.109 10.418 2.017 1.00 50.53 272 ASN A CA 1
ATOM 2221 C C . ASN A 1 272 ? -15.766 10.886 3.328 1.00 50.53 272 ASN A C 1
ATOM 2223 O O . ASN A 1 272 ? -15.900 12.098 3.529 1.00 50.53 272 ASN A O 1
ATOM 2227 N N . ALA A 1 273 ? -16.182 9.974 4.214 1.00 58.41 273 ALA A N 1
ATOM 2228 C CA . ALA A 1 273 ? -16.643 10.342 5.547 1.00 58.41 273 ALA A CA 1
ATOM 2229 C C . ALA A 1 273 ? -15.440 10.823 6.368 1.00 58.41 273 ALA A C 1
ATOM 2231 O O . ALA A 1 273 ? -14.744 10.057 7.015 1.00 58.41 273 ALA A O 1
ATOM 2232 N N . LYS A 1 274 ? -15.176 12.132 6.334 1.00 61.78 274 LYS A N 1
ATOM 2233 C CA . LYS A 1 274 ? -14.080 12.748 7.102 1.00 61.78 274 LYS A CA 1
ATOM 2234 C C . LYS A 1 274 ? -14.295 12.698 8.617 1.00 61.78 274 LYS A C 1
ATOM 2236 O O . LYS A 1 274 ? -13.397 13.072 9.366 1.00 61.78 274 LYS A O 1
ATOM 2241 N N . ASP A 1 275 ? -15.495 12.325 9.054 1.00 68.69 275 ASP A N 1
ATOM 2242 C CA . ASP A 1 275 ? -15.958 12.595 10.408 1.00 68.69 275 ASP A CA 1
ATOM 2243 C C . ASP A 1 275 ? -16.001 11.387 11.339 1.00 68.69 275 ASP A C 1
ATOM 2245 O O . ASP A 1 275 ? -16.014 11.612 12.552 1.00 68.69 275 ASP A O 1
ATOM 2249 N N . PHE A 1 276 ? -16.055 10.175 10.785 1.00 81.06 276 PHE A N 1
ATOM 2250 C CA . PHE A 1 276 ? -16.119 8.892 11.481 1.00 81.06 276 PHE A CA 1
ATOM 2251 C C . PHE A 1 276 ? -15.845 7.756 10.488 1.00 81.06 276 PHE A C 1
ATOM 2253 O O . PHE A 1 276 ? -16.102 7.918 9.295 1.00 81.06 276 PHE A O 1
ATOM 2260 N N . GLU A 1 277 ? -15.385 6.606 10.982 1.00 86.12 277 GLU A N 1
ATOM 2261 C CA . GLU A 1 277 ? -15.134 5.430 10.137 1.00 86.12 277 GLU A CA 1
ATOM 2262 C C . GLU A 1 277 ? -16.437 4.649 9.887 1.00 86.12 277 GLU A C 1
ATOM 2264 O O . GLU A 1 277 ? -16.730 4.246 8.761 1.00 86.12 277 GLU A O 1
ATOM 2269 N N . PHE A 1 278 ? -17.284 4.496 10.916 1.00 88.69 278 PHE A N 1
ATOM 2270 C CA . PHE A 1 278 ? -18.596 3.854 10.792 1.00 88.69 278 PHE A CA 1
ATOM 2271 C C . PHE A 1 278 ? -19.592 4.280 11.882 1.00 88.69 278 PHE A C 1
ATOM 2273 O O . PHE A 1 278 ? -19.230 4.777 12.950 1.00 88.69 278 PHE A O 1
ATOM 2280 N N . MET A 1 279 ? -20.877 4.067 11.598 1.00 91.12 279 MET A N 1
ATOM 2281 C CA . MET A 1 279 ? -21.996 4.245 12.521 1.00 91.12 279 MET A CA 1
ATOM 2282 C C . MET A 1 279 ? -22.494 2.904 13.055 1.00 91.12 279 MET A C 1
ATOM 2284 O O . MET A 1 279 ? -22.500 1.888 12.355 1.00 91.12 279 MET A O 1
ATOM 2288 N N . LEU A 1 280 ? -22.986 2.948 14.287 1.00 93.56 280 LEU A N 1
ATOM 2289 C CA . LEU A 1 280 ? -23.545 1.825 15.018 1.00 93.56 280 LEU A CA 1
ATOM 2290 C C . LEU A 1 280 ? -24.965 2.143 15.487 1.00 93.56 280 LEU A C 1
ATOM 2292 O O . LEU A 1 280 ? -25.299 3.297 15.770 1.00 93.56 280 LEU A O 1
ATOM 2296 N N . TYR A 1 281 ? -25.780 1.106 15.635 1.00 93.44 281 TYR A N 1
ATOM 2297 C CA . TYR A 1 281 ? -27.069 1.183 16.310 1.00 93.44 281 TYR A CA 1
ATOM 2298 C C . TYR A 1 281 ? -27.244 0.016 17.277 1.00 93.44 281 TYR A C 1
ATOM 2300 O O . TYR A 1 281 ? -26.765 -1.083 17.015 1.00 93.44 281 TYR A O 1
ATOM 2308 N N . ARG A 1 282 ? -27.943 0.242 18.385 1.00 93.12 282 ARG A N 1
ATOM 2309 C CA . ARG A 1 282 ? -28.451 -0.828 19.252 1.00 93.12 282 ARG A CA 1
ATOM 2310 C C . ARG A 1 282 ? -29.840 -0.478 19.756 1.00 93.12 282 ARG A C 1
ATOM 2312 O O . ARG A 1 282 ? -30.244 0.687 19.717 1.00 93.12 282 ARG A O 1
ATOM 2319 N N . GLU A 1 283 ? -30.559 -1.478 20.242 1.00 89.69 283 GLU A N 1
ATOM 2320 C CA . GLU A 1 283 ? -31.763 -1.227 21.023 1.00 89.69 283 GLU A CA 1
ATOM 2321 C C . GLU A 1 283 ? -31.357 -0.556 22.342 1.00 89.69 283 GLU A C 1
ATOM 2323 O O . GLU A 1 283 ? -30.519 -1.065 23.084 1.00 89.69 283 GLU A O 1
ATOM 2328 N N . GLY A 1 284 ? -31.881 0.640 22.585 1.00 80.50 284 GLY A N 1
ATOM 2329 C CA . GLY A 1 284 ? -31.655 1.383 23.815 1.00 80.50 284 GLY A CA 1
ATOM 2330 C C . GLY A 1 284 ? -32.573 0.895 24.932 1.00 80.50 284 GLY A C 1
ATOM 2331 O O . GLY A 1 284 ? -33.658 0.373 24.680 1.00 80.50 284 GLY A O 1
ATOM 2332 N N . ASP A 1 285 ? -32.190 1.175 26.177 1.00 76.31 285 ASP A N 1
ATOM 2333 C CA . ASP A 1 285 ? -32.835 0.667 27.404 1.00 76.31 285 ASP A CA 1
ATOM 2334 C C . ASP A 1 285 ? -34.347 0.952 27.536 1.00 76.31 285 ASP A C 1
ATOM 2336 O O . ASP A 1 285 ? -35.022 0.398 28.402 1.00 76.31 285 ASP A O 1
ATOM 2340 N N . ARG A 1 286 ? -34.897 1.849 26.710 1.00 75.81 286 ARG A N 1
ATOM 2341 C CA . ARG A 1 286 ? -36.316 2.247 26.706 1.00 75.81 286 ARG A CA 1
ATOM 2342 C C . ARG A 1 286 ? -37.064 1.845 25.428 1.00 75.81 286 ARG A C 1
ATOM 2344 O O . ARG A 1 286 ? -38.102 2.433 25.136 1.00 75.81 286 ARG A O 1
ATOM 2351 N N . GLY A 1 287 ? -36.531 0.903 24.647 1.00 76.62 287 GLY A N 1
ATOM 2352 C CA . GLY A 1 287 ? -37.119 0.449 23.377 1.00 76.62 287 GLY A CA 1
ATOM 2353 C C . GLY A 1 287 ? -36.949 1.433 22.210 1.00 76.62 287 GLY A C 1
ATOM 2354 O O . GLY A 1 287 ? -37.617 1.309 21.187 1.00 76.62 287 GLY A O 1
ATOM 2355 N N . GLY A 1 288 ? -36.087 2.444 22.369 1.00 85.38 288 GLY A N 1
ATOM 2356 C CA . GLY A 1 288 ? -35.666 3.343 21.290 1.00 85.38 288 GLY A CA 1
ATOM 2357 C C . GLY A 1 288 ? -34.418 2.821 20.574 1.00 85.38 288 GLY A C 1
ATOM 2358 O O . GLY A 1 288 ? -33.803 1.862 21.022 1.00 85.38 288 GLY A O 1
ATOM 2359 N N . ILE A 1 289 ? -34.009 3.469 19.483 1.00 89.81 289 ILE A N 1
ATOM 2360 C CA . ILE A 1 289 ? -32.729 3.168 18.823 1.00 89.81 289 ILE A CA 1
ATOM 2361 C C . ILE A 1 289 ? -31.667 4.112 19.377 1.00 89.81 289 ILE A C 1
ATOM 2363 O O . ILE A 1 289 ? -31.788 5.327 19.224 1.00 89.81 289 ILE A O 1
ATOM 2367 N N . GLU A 1 290 ? -30.620 3.553 19.975 1.00 92.25 290 GLU A N 1
ATOM 2368 C CA . GLU A 1 290 ? -29.412 4.297 20.318 1.00 92.25 290 GLU A CA 1
ATOM 2369 C C . GLU A 1 290 ? -28.490 4.334 19.097 1.00 92.25 290 GLU A C 1
ATOM 2371 O O . GLU A 1 290 ? -28.152 3.288 18.538 1.00 92.25 290 GLU A O 1
ATOM 2376 N N . ARG A 1 291 ? -28.081 5.532 18.674 1.00 92.00 291 ARG A N 1
ATOM 2377 C CA . ARG A 1 291 ? -27.171 5.752 17.547 1.00 92.00 291 ARG A CA 1
ATOM 2378 C C . ARG A 1 291 ? -25.805 6.160 18.064 1.00 92.00 291 ARG A C 1
ATOM 2380 O O . ARG A 1 291 ? -25.670 7.186 18.731 1.00 92.00 291 ARG A O 1
ATOM 2387 N N . ALA A 1 292 ? -24.786 5.413 17.671 1.00 93.25 292 ALA A N 1
ATOM 2388 C CA . ALA A 1 292 ? -23.408 5.742 17.976 1.00 93.25 292 ALA A CA 1
ATOM 2389 C C . ALA A 1 292 ? -22.586 5.950 16.704 1.00 93.25 292 ALA A C 1
ATOM 2391 O O . ALA A 1 292 ? -22.915 5.452 15.625 1.00 93.25 292 ALA A O 1
ATOM 2392 N N . THR A 1 293 ? -21.502 6.699 16.837 1.00 93.19 293 THR A N 1
ATOM 2393 C CA . THR A 1 293 ? -20.493 6.854 15.789 1.00 93.19 293 THR A CA 1
ATOM 2394 C C . THR A 1 293 ? -19.141 6.417 16.322 1.00 93.19 293 THR A C 1
ATOM 2396 O O . THR A 1 293 ? -18.865 6.600 17.507 1.00 93.19 293 THR A O 1
ATOM 2399 N N . VAL A 1 294 ? -18.300 5.855 15.458 1.00 93.94 294 VAL A N 1
ATOM 2400 C CA . VAL A 1 294 ? -16.977 5.356 15.837 1.00 93.94 294 VAL A CA 1
ATOM 2401 C C . VAL A 1 294 ? -15.910 6.054 15.018 1.00 93.94 294 VAL A C 1
ATOM 2403 O O . VAL A 1 294 ? -15.976 6.101 13.789 1.00 93.94 294 VAL A O 1
ATOM 2406 N N . GLN A 1 295 ? -14.911 6.588 15.709 1.00 93.12 295 GLN A N 1
ATOM 2407 C CA . GLN A 1 295 ? -13.688 7.065 15.095 1.00 93.12 295 GLN A CA 1
ATOM 2408 C C . GLN A 1 295 ? -12.530 6.188 15.548 1.00 93.12 295 GLN A C 1
ATOM 2410 O O . GLN A 1 295 ? -12.219 6.124 16.737 1.00 93.12 295 GLN A O 1
ATOM 2415 N N . VAL A 1 296 ? -11.863 5.568 14.579 1.00 91.88 296 VAL A N 1
ATOM 2416 C CA . VAL A 1 296 ? -10.670 4.756 14.810 1.00 91.88 296 VAL A CA 1
ATOM 2417 C C . VAL A 1 296 ? -9.453 5.493 14.257 1.00 91.88 296 VAL A C 1
ATOM 2419 O O . VAL A 1 296 ? -9.532 6.104 13.188 1.00 91.88 296 VAL A O 1
ATOM 2422 N N . LYS A 1 297 ? -8.336 5.492 14.987 1.00 90.19 297 LYS A N 1
ATOM 2423 C CA . LYS A 1 297 ? -7.029 5.929 14.481 1.00 90.19 297 LYS A CA 1
ATOM 2424 C C . LYS A 1 297 ? -5.931 4.971 14.926 1.00 90.19 297 LYS A C 1
ATOM 2426 O O . LYS A 1 297 ? -5.744 4.726 16.109 1.00 90.19 297 LYS A O 1
ATOM 2431 N N . HIS A 1 298 ? -5.169 4.461 13.968 1.00 86.12 298 HIS A N 1
ATOM 2432 C CA . HIS A 1 298 ? -3.969 3.678 14.241 1.00 86.12 298 HIS A CA 1
ATOM 2433 C C . HIS A 1 298 ? -2.754 4.605 14.138 1.00 86.12 298 HIS A C 1
ATOM 2435 O O . HIS A 1 298 ? -2.326 4.972 13.047 1.00 86.12 298 HIS A O 1
ATOM 2441 N N . GLN A 1 299 ? -2.301 5.118 15.281 1.00 83.25 299 GLN A N 1
ATOM 2442 C CA . GLN A 1 299 ? -1.220 6.101 15.379 1.00 83.25 299 GLN A CA 1
ATOM 2443 C C . GLN A 1 299 ? -0.612 6.094 16.788 1.00 83.25 299 GLN A C 1
ATOM 2445 O O . GLN A 1 299 ? -1.304 5.834 17.769 1.00 83.25 299 GLN A O 1
ATOM 2450 N N . SER A 1 300 ? 0.665 6.461 16.906 1.00 81.00 300 SER A N 1
ATOM 2451 C CA . SER A 1 300 ? 1.352 6.566 18.203 1.00 81.00 300 SER A CA 1
ATOM 2452 C C . SER A 1 300 ? 0.889 7.759 19.052 1.00 81.00 300 SER A C 1
ATOM 2454 O O . SER A 1 300 ? 1.006 7.743 20.275 1.00 81.00 300 SER A O 1
ATOM 2456 N N . GLY A 1 301 ? 0.362 8.812 18.419 1.00 87.31 301 GLY A N 1
ATOM 2457 C CA . GLY A 1 301 ? -0.172 9.988 19.107 1.00 87.31 301 GLY A CA 1
ATOM 2458 C C . GLY A 1 301 ? -1.584 9.773 19.658 1.00 87.31 301 GLY A C 1
ATOM 2459 O O . GLY A 1 301 ? -2.388 9.046 19.080 1.00 87.31 301 GLY A O 1
ATOM 2460 N N . LYS A 1 302 ? -1.937 10.475 20.740 1.00 92.62 302 LYS A N 1
ATOM 2461 C CA . LYS A 1 302 ? -3.295 10.421 21.303 1.00 92.62 302 LYS A CA 1
ATOM 2462 C C . LYS A 1 302 ? -4.332 11.093 20.405 1.00 92.62 302 LYS A C 1
ATOM 2464 O O . LYS A 1 302 ? -4.070 12.145 19.819 1.00 92.62 302 LYS A O 1
ATOM 2469 N N . LEU A 1 303 ? -5.535 10.524 20.360 1.00 92.38 303 LEU A N 1
ATOM 2470 C CA . LEU A 1 303 ? -6.718 11.216 19.844 1.00 92.38 303 LEU A CA 1
ATOM 2471 C C . LEU A 1 303 ? -7.215 12.223 20.883 1.00 92.38 303 LEU A C 1
ATOM 2473 O O . LEU A 1 303 ? -7.372 11.877 22.048 1.00 92.38 303 LEU A O 1
ATOM 2477 N N . ARG A 1 304 ? -7.511 13.458 20.477 1.00 94.00 304 ARG A N 1
ATOM 2478 C CA . ARG A 1 304 ? -8.077 14.467 21.382 1.00 94.00 304 ARG A CA 1
ATOM 2479 C C . ARG A 1 304 ? -9.598 14.387 21.347 1.00 94.00 304 ARG A C 1
ATOM 2481 O O . ARG A 1 304 ? -10.212 14.730 20.341 1.00 94.00 304 ARG A O 1
ATOM 2488 N N . ALA A 1 305 ? -10.220 13.975 22.447 1.00 94.06 305 ALA A N 1
ATOM 2489 C CA . ALA A 1 305 ? -11.672 13.831 22.525 1.00 94.06 305 ALA A CA 1
ATOM 2490 C C . ALA A 1 305 ? -12.417 15.169 22.350 1.00 94.06 305 ALA A C 1
ATOM 2492 O O . ALA A 1 305 ? -13.523 15.195 21.813 1.00 94.06 305 ALA A O 1
ATOM 2493 N N . MET A 1 306 ? -11.794 16.294 22.721 1.00 93.31 306 MET A N 1
ATOM 2494 C CA . MET A 1 306 ? -12.381 17.629 22.545 1.00 93.31 306 MET A CA 1
ATOM 2495 C C . MET A 1 306 ? -12.674 17.970 21.075 1.00 93.31 306 MET A C 1
ATOM 2497 O O . MET A 1 306 ? -13.658 18.654 20.792 1.00 93.31 306 MET A O 1
ATOM 2501 N N . ASP A 1 307 ? -11.900 17.426 20.132 1.00 91.88 307 ASP A N 1
ATOM 2502 C CA . ASP A 1 307 ? -12.112 17.636 18.693 1.00 91.88 307 ASP A CA 1
ATOM 2503 C C . ASP A 1 307 ? -13.441 17.011 18.204 1.00 91.88 307 ASP A C 1
ATOM 2505 O O . ASP A 1 307 ? -13.927 17.320 17.112 1.00 91.88 307 ASP A O 1
ATOM 2509 N N . TYR A 1 308 ? -14.069 16.168 19.033 1.00 90.62 308 TYR A N 1
ATOM 2510 C CA . TYR A 1 308 ? -15.333 15.485 18.759 1.00 90.62 308 TYR A CA 1
ATOM 2511 C C . TYR A 1 308 ? -16.505 16.019 19.598 1.00 90.62 308 TYR A C 1
ATOM 2513 O O . TYR A 1 308 ? -17.634 15.580 19.387 1.00 90.62 308 TYR A O 1
ATOM 2521 N N . ALA A 1 309 ? -16.294 16.995 20.491 1.00 89.44 309 ALA A N 1
ATOM 2522 C CA . ALA A 1 309 ? -17.326 17.493 21.410 1.00 89.44 309 ALA A CA 1
ATOM 2523 C C . ALA A 1 309 ? -18.575 18.045 20.695 1.00 89.44 309 ALA A C 1
ATOM 2525 O O . ALA A 1 309 ? -19.703 17.728 21.066 1.00 89.44 309 ALA A O 1
ATOM 2526 N N . GLU A 1 310 ? -18.397 18.825 19.624 1.00 85.88 310 GLU A N 1
ATOM 2527 C CA . GLU A 1 310 ? -19.528 19.326 18.825 1.00 85.88 310 GLU A CA 1
ATOM 2528 C C . GLU A 1 310 ? -20.251 18.203 18.074 1.00 85.88 310 GLU A C 1
ATOM 2530 O O . GLU A 1 310 ? -21.477 18.215 17.952 1.00 85.88 310 GLU A O 1
ATOM 2535 N N . LYS A 1 311 ? -19.507 17.198 17.599 1.00 79.94 311 LYS A N 1
ATOM 2536 C CA . LYS A 1 311 ? -20.075 16.039 16.896 1.00 79.94 311 LYS A CA 1
ATOM 2537 C C . LYS A 1 311 ? -20.899 15.175 17.840 1.00 79.94 311 LYS A C 1
ATOM 2539 O O . LYS A 1 311 ? -21.957 14.691 17.446 1.00 79.94 311 LYS A O 1
ATOM 2544 N N . ALA A 1 312 ? -20.449 15.038 19.083 1.00 86.62 312 ALA A N 1
ATOM 2545 C CA . ALA A 1 312 ? -21.103 14.235 20.102 1.00 86.62 312 ALA A CA 1
ATOM 2546 C C . ALA A 1 312 ? -22.540 14.693 20.395 1.00 86.62 312 ALA A C 1
ATOM 2548 O O . ALA A 1 312 ? -23.390 13.869 20.708 1.00 86.62 312 ALA A O 1
ATOM 2549 N N . LYS A 1 313 ? -22.874 15.965 20.130 1.00 87.00 313 LYS A N 1
ATOM 2550 C CA . LYS A 1 313 ? -24.249 16.491 20.218 1.00 87.00 313 LYS A CA 1
ATOM 2551 C C . LYS A 1 313 ? -25.239 15.855 19.229 1.00 87.00 313 LYS A C 1
ATOM 2553 O O . LYS A 1 313 ? -26.444 16.028 19.387 1.00 87.00 313 LYS A O 1
ATOM 2558 N N . ARG A 1 314 ? -24.762 15.184 18.172 1.00 87.94 314 ARG A N 1
ATOM 2559 C CA . ARG A 1 314 ? -25.596 14.598 17.100 1.00 87.94 314 ARG A CA 1
ATOM 2560 C C . ARG A 1 314 ? -25.908 13.117 17.301 1.00 87.94 314 ARG A C 1
ATOM 2562 O O . ARG A 1 314 ? -26.737 12.578 16.566 1.00 87.94 314 ARG A O 1
ATOM 2569 N N . PHE A 1 315 ? -25.229 12.475 18.240 1.00 89.06 315 PHE A N 1
ATOM 2570 C CA . PHE A 1 315 ? -25.292 11.038 18.467 1.00 89.06 315 PHE A CA 1
ATOM 2571 C C . PHE A 1 315 ? -25.605 10.766 19.928 1.00 89.06 315 PHE A C 1
ATOM 2573 O O . PHE A 1 315 ? -25.392 11.618 20.784 1.00 89.06 315 PHE A O 1
ATOM 2580 N N . ASP A 1 316 ? -26.105 9.573 20.208 1.00 91.88 316 ASP A N 1
ATOM 2581 C CA . ASP A 1 316 ? -26.341 9.136 21.576 1.00 91.88 316 ASP A CA 1
ATOM 2582 C C . ASP A 1 316 ? -25.012 8.734 22.230 1.00 91.88 316 ASP A C 1
ATOM 2584 O O . ASP A 1 316 ? -24.801 9.046 23.398 1.00 91.88 316 ASP A O 1
ATOM 2588 N N . ARG A 1 317 ? -24.070 8.171 21.452 1.00 92.94 317 ARG A N 1
ATOM 2589 C CA . ARG A 1 317 ? -22.670 7.940 21.855 1.00 92.94 317 ARG A CA 1
ATOM 2590 C C . ARG A 1 317 ? -21.653 8.225 20.749 1.00 92.94 317 ARG A C 1
ATOM 2592 O O . ARG A 1 317 ? -21.943 8.106 19.557 1.00 92.94 317 ARG A O 1
ATOM 2599 N N . VAL A 1 318 ? -20.426 8.542 21.150 1.00 94.25 318 VAL A N 1
ATOM 2600 C CA . VAL A 1 318 ? -19.250 8.632 20.275 1.00 94.25 318 VAL A CA 1
ATOM 2601 C C . VAL A 1 318 ? -18.151 7.745 20.843 1.00 94.25 318 VAL A C 1
ATOM 2603 O O . VAL A 1 318 ? -17.643 8.022 21.923 1.00 94.25 318 VAL A O 1
ATOM 2606 N N . TYR A 1 319 ? -17.754 6.716 20.104 1.00 96.19 319 TYR A N 1
ATOM 2607 C CA . TYR A 1 319 ? -16.623 5.867 20.461 1.00 96.19 319 TYR A CA 1
ATOM 2608 C C . TYR A 1 319 ? -15.353 6.348 19.772 1.00 96.19 319 TYR A C 1
ATOM 2610 O O . TYR A 1 319 ? -15.321 6.511 18.550 1.00 96.19 319 TYR A O 1
ATOM 2618 N N . LEU A 1 320 ? -14.299 6.545 20.555 1.00 95.75 320 LEU A N 1
ATOM 2619 C CA . LEU A 1 320 ? -12.961 6.860 20.072 1.00 95.75 320 LEU A CA 1
ATOM 2620 C C . LEU A 1 320 ? -12.041 5.675 20.369 1.00 95.75 320 LEU A C 1
ATOM 2622 O O . LEU A 1 320 ? -11.896 5.278 21.521 1.00 95.75 320 LEU A O 1
ATOM 2626 N N . ALA A 1 321 ? -11.411 5.123 19.336 1.00 94.69 321 ALA A N 1
ATOM 2627 C CA . ALA A 1 321 ? -10.412 4.068 19.462 1.00 94.69 321 ALA A CA 1
ATOM 2628 C C . ALA A 1 321 ? -9.091 4.556 18.863 1.00 94.69 321 ALA A C 1
ATOM 2630 O O . ALA A 1 321 ? -9.041 4.961 17.699 1.00 94.69 321 ALA A O 1
ATOM 2631 N N . CYS A 1 322 ? -8.024 4.545 19.656 1.00 93.25 322 CYS A N 1
ATOM 2632 C CA . CYS A 1 322 ? -6.698 4.930 19.196 1.00 93.25 322 CYS A CA 1
ATOM 2633 C C . CYS A 1 322 ? -5.642 4.005 19.781 1.00 93.25 322 CYS A C 1
ATOM 2635 O O . CYS A 1 322 ? -5.625 3.809 20.996 1.00 93.25 322 CYS A O 1
ATOM 2637 N N . THR A 1 323 ? -4.707 3.507 18.971 1.00 89.62 323 THR A N 1
ATOM 2638 C CA . THR A 1 323 ? -3.592 2.701 19.502 1.00 89.62 323 THR A CA 1
ATOM 2639 C C . THR A 1 323 ? -2.735 3.491 20.496 1.00 89.62 323 THR A C 1
ATOM 2641 O O . THR A 1 323 ? -2.371 2.959 21.540 1.00 89.62 323 THR A O 1
ATOM 2644 N N . GLY A 1 324 ? -2.525 4.791 20.260 1.00 87.81 324 GLY A N 1
ATOM 2645 C CA . GLY A 1 324 ? -1.884 5.714 21.208 1.00 87.81 324 GLY A CA 1
ATOM 2646 C C . GLY A 1 324 ? -2.761 6.175 22.387 1.00 87.81 324 GLY A C 1
ATOM 2647 O O . GLY A 1 324 ? -2.280 6.918 23.245 1.00 87.81 324 GLY A O 1
ATOM 2648 N N . GLY A 1 325 ? -4.033 5.764 22.441 1.00 91.81 325 GLY A N 1
ATOM 2649 C CA . GLY A 1 325 ? -5.023 6.145 23.458 1.00 91.81 325 GLY A CA 1
ATOM 2650 C C . GLY A 1 325 ? -5.740 7.476 23.195 1.00 91.81 325 GLY A C 1
ATOM 2651 O O . GLY A 1 325 ? -5.481 8.171 22.203 1.00 91.81 325 GLY A O 1
ATOM 2652 N N . VAL A 1 326 ? -6.655 7.843 24.094 1.00 94.56 326 VAL A N 1
ATOM 2653 C CA . VAL A 1 326 ? -7.480 9.059 23.990 1.00 94.56 326 VAL A CA 1
ATOM 2654 C C . VAL A 1 326 ? -7.151 10.062 25.107 1.00 94.56 326 VAL A C 1
ATOM 2656 O O . VAL A 1 326 ? -6.901 9.713 26.258 1.00 94.56 326 VAL A O 1
ATOM 2659 N N . ASP A 1 327 ? -7.113 11.346 24.757 1.00 95.31 327 ASP A N 1
ATOM 2660 C CA . ASP A 1 327 ? -6.967 12.470 25.681 1.00 95.31 327 ASP A CA 1
ATOM 2661 C C . ASP A 1 327 ? -8.310 13.187 25.874 1.00 95.31 327 ASP A C 1
ATOM 2663 O O . ASP A 1 327 ? -8.858 13.777 24.939 1.00 95.31 327 ASP A O 1
ATOM 2667 N N . PHE A 1 328 ? -8.816 13.162 27.108 1.00 95.00 328 PHE A N 1
ATOM 2668 C CA . PHE A 1 328 ? -10.069 13.804 27.520 1.00 95.00 328 PHE A CA 1
ATOM 2669 C C . PHE A 1 328 ? -9.886 15.218 28.089 1.00 95.00 328 PHE A C 1
ATOM 2671 O O . PHE A 1 328 ? -10.844 15.821 28.578 1.00 95.00 328 PHE A O 1
ATOM 2678 N N . THR A 1 329 ? -8.678 15.782 28.027 1.00 93.50 329 THR A N 1
ATOM 2679 C CA . THR A 1 329 ? -8.407 17.131 28.536 1.00 93.50 329 THR A CA 1
ATOM 2680 C C . THR A 1 329 ? -9.330 18.166 27.885 1.00 93.50 329 THR A C 1
ATOM 2682 O O . THR A 1 329 ? -9.351 18.337 26.667 1.00 93.50 329 THR A O 1
ATOM 2685 N N . GLY A 1 330 ? -10.088 18.887 28.718 1.00 88.94 330 GLY A N 1
ATOM 2686 C CA . GLY A 1 330 ? -10.990 19.961 28.288 1.00 88.94 330 GLY A CA 1
ATOM 2687 C C . GLY A 1 330 ? -12.371 19.509 27.802 1.00 88.94 330 GLY A C 1
ATOM 2688 O O . GLY A 1 330 ? -13.188 20.367 27.472 1.00 88.94 330 GLY A O 1
ATOM 2689 N N . VAL A 1 331 ? -12.665 18.205 27.787 1.00 89.06 331 VAL A N 1
ATOM 2690 C CA . VAL A 1 331 ? -13.998 17.699 27.431 1.00 89.06 331 VAL A CA 1
ATOM 2691 C C . VAL A 1 331 ? -14.996 18.012 28.558 1.00 89.06 331 VAL A C 1
ATOM 2693 O O . VAL A 1 331 ? -14.711 17.707 29.719 1.00 89.06 331 VAL A O 1
ATOM 2696 N N . PRO A 1 332 ? -16.168 18.608 28.259 1.00 83.50 332 PRO A N 1
ATOM 2697 C CA . PRO A 1 332 ? -17.213 18.834 29.256 1.00 83.50 332 PRO A CA 1
ATOM 2698 C C . PRO A 1 332 ? -17.693 17.523 29.895 1.00 83.50 332 PRO A C 1
ATOM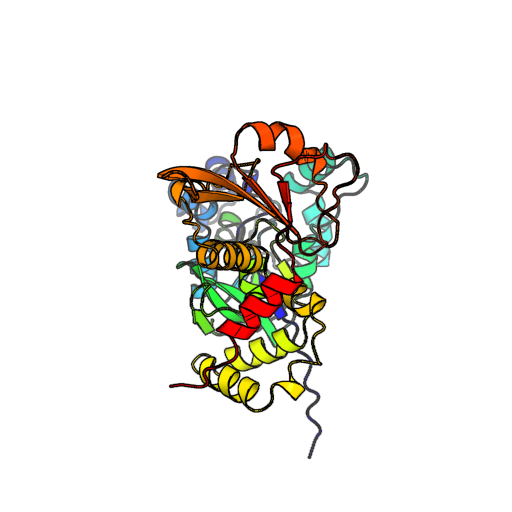 2700 O O . PRO A 1 332 ? -17.831 16.519 29.208 1.00 83.50 332 PRO A O 1
ATOM 2703 N N . ASN A 1 333 ? -17.993 17.533 31.194 1.00 80.38 333 ASN A N 1
ATOM 2704 C CA . ASN A 1 333 ? -18.580 16.394 31.908 1.00 80.38 333 ASN A CA 1
ATOM 2705 C C . ASN A 1 333 ? -19.989 16.793 32.404 1.00 80.38 333 ASN A C 1
ATOM 2707 O O . ASN A 1 333 ? -20.093 17.846 33.043 1.00 80.38 333 ASN A O 1
ATOM 2711 N N . PRO A 1 334 ? -21.066 16.024 32.131 1.00 77.38 334 PRO A N 1
ATOM 2712 C CA . PRO A 1 334 ? -21.117 14.748 31.402 1.00 77.38 334 PRO A CA 1
ATOM 2713 C C . PRO A 1 334 ? -20.857 14.879 29.899 1.00 77.38 334 PRO A C 1
ATOM 2715 O O . PRO A 1 334 ? -21.242 15.862 29.271 1.00 77.38 334 PRO A O 1
ATOM 2718 N N . THR A 1 335 ? -20.232 13.845 29.334 1.00 88.44 335 THR A N 1
ATOM 2719 C CA . THR A 1 335 ? -20.056 13.651 27.891 1.00 88.44 335 THR A CA 1
ATOM 2720 C C . THR A 1 335 ? -20.562 12.271 27.496 1.00 88.44 335 THR A C 1
ATOM 2722 O O . THR A 1 335 ? -20.542 11.341 28.298 1.00 88.44 335 THR A O 1
ATOM 2725 N N . ASN A 1 336 ? -21.006 12.144 26.253 1.00 93.19 336 ASN A N 1
ATOM 2726 C CA . ASN A 1 336 ? -21.338 10.879 25.608 1.00 93.19 336 ASN A CA 1
ATOM 2727 C C . ASN A 1 336 ? -20.197 10.360 24.712 1.00 93.19 336 ASN A C 1
ATOM 2729 O O . ASN A 1 336 ? -20.421 9.525 23.835 1.00 93.19 336 ASN A O 1
ATOM 2733 N N . ILE A 1 337 ? -18.986 10.888 24.903 1.00 95.00 337 ILE A N 1
ATOM 2734 C CA . ILE A 1 337 ? -17.760 10.401 24.272 1.00 95.00 337 ILE A CA 1
ATOM 2735 C C . ILE A 1 337 ? -17.123 9.350 25.181 1.00 95.00 337 ILE A C 1
ATOM 2737 O O . ILE A 1 337 ? -16.858 9.623 26.351 1.00 95.00 337 ILE A O 1
ATOM 2741 N N . GLU A 1 338 ? -16.832 8.179 24.626 1.00 95.31 338 GLU A N 1
ATOM 2742 C CA . GLU A 1 338 ? -16.225 7.043 25.315 1.00 95.31 338 GLU A CA 1
ATOM 2743 C C . GLU A 1 338 ? -14.977 6.571 24.564 1.00 95.31 338 GLU A C 1
ATOM 2745 O O . GLU A 1 338 ? -14.930 6.569 23.332 1.00 95.31 338 GLU A O 1
ATOM 2750 N N . GLU A 1 339 ? -13.958 6.159 25.312 1.00 95.75 339 GLU A N 1
ATOM 2751 C CA . GLU A 1 339 ? -12.795 5.478 24.750 1.00 95.75 339 GLU A CA 1
ATOM 2752 C C . GLU A 1 339 ? -13.072 3.977 24.662 1.00 95.75 339 GLU A C 1
ATOM 2754 O O . GLU A 1 339 ? -13.591 3.365 25.598 1.00 95.75 339 GLU A O 1
ATOM 2759 N N . VAL A 1 340 ? -12.701 3.376 23.536 1.00 95.81 340 VAL A N 1
ATOM 2760 C CA . VAL A 1 340 ? -12.594 1.924 23.422 1.00 95.81 340 VAL A CA 1
ATOM 2761 C C . VAL A 1 340 ? -11.226 1.524 23.972 1.00 95.81 340 VAL A C 1
ATOM 2763 O O . VAL A 1 340 ? -10.211 1.726 23.309 1.00 95.81 340 VAL A O 1
ATOM 2766 N N . ASP A 1 341 ? -11.201 0.992 25.196 1.00 91.62 341 ASP A N 1
ATOM 2767 C CA . ASP A 1 341 ? -9.958 0.641 25.892 1.00 91.62 341 ASP A CA 1
ATOM 2768 C C . ASP A 1 341 ? -9.199 -0.469 25.148 1.00 91.62 341 ASP A C 1
ATOM 2770 O O . ASP A 1 341 ? -9.689 -1.589 24.965 1.00 91.62 341 ASP A O 1
ATOM 2774 N N . ASN A 1 342 ? -7.962 -0.165 24.762 1.00 90.25 342 ASN A N 1
ATOM 2775 C CA . ASN A 1 342 ? -7.051 -1.100 24.112 1.00 90.25 342 ASN A CA 1
ATOM 2776 C C . ASN A 1 342 ? -6.822 -2.377 24.933 1.00 90.25 342 ASN A C 1
ATOM 2778 O O . ASN A 1 342 ? -6.720 -3.459 24.358 1.00 90.25 342 ASN A O 1
ATOM 2782 N N . ASN A 1 343 ? -6.802 -2.296 26.265 1.00 87.81 343 ASN A N 1
ATOM 2783 C CA . ASN A 1 343 ? -6.666 -3.477 27.116 1.00 87.81 343 ASN A CA 1
ATOM 2784 C C . ASN A 1 343 ? -7.883 -4.401 27.000 1.00 87.81 343 ASN A C 1
ATOM 2786 O O . ASN A 1 343 ? -7.730 -5.623 27.001 1.00 87.81 343 ASN A O 1
ATOM 2790 N N . GLU A 1 344 ? -9.085 -3.838 26.873 1.00 90.56 344 GLU A N 1
ATOM 2791 C CA . GLU A 1 344 ? -10.310 -4.611 26.660 1.00 90.56 344 GLU A CA 1
ATOM 2792 C C . GLU A 1 344 ? -10.359 -5.204 25.249 1.00 90.56 344 GLU A C 1
ATOM 2794 O O . GLU A 1 344 ? -10.714 -6.374 25.104 1.00 90.56 344 GLU A O 1
ATOM 2799 N N . LEU A 1 345 ? -9.909 -4.469 24.224 1.00 89.19 345 LEU A N 1
ATOM 2800 C CA . LEU A 1 345 ? -9.761 -5.002 22.861 1.00 89.19 345 LEU A CA 1
ATOM 2801 C C . LEU A 1 345 ? -8.801 -6.190 22.813 1.00 89.19 345 LEU A C 1
ATOM 2803 O O . LEU A 1 345 ? -9.085 -7.196 22.164 1.00 89.19 345 LEU A O 1
ATOM 2807 N N . ILE A 1 346 ? -7.681 -6.104 23.528 1.00 84.38 346 ILE A N 1
ATOM 2808 C CA . ILE A 1 346 ? -6.714 -7.196 23.624 1.00 84.38 346 ILE A CA 1
ATOM 2809 C C . ILE A 1 346 ? -7.348 -8.377 24.351 1.00 84.38 346 ILE A C 1
ATOM 2811 O O . ILE A 1 346 ? -7.380 -9.472 23.801 1.00 84.38 346 ILE A O 1
ATOM 2815 N N . LYS A 1 347 ? -7.925 -8.191 25.543 1.00 85.44 347 LYS A N 1
ATOM 2816 C CA . LYS A 1 347 ? -8.618 -9.286 26.249 1.00 85.44 347 LYS A CA 1
ATOM 2817 C C . LYS A 1 347 ? -9.685 -9.938 25.370 1.00 85.44 347 LYS A C 1
ATOM 2819 O O . LYS A 1 347 ? -9.786 -11.164 25.342 1.00 85.44 347 LYS A O 1
ATOM 2824 N N . PHE A 1 348 ? -10.454 -9.136 24.636 1.00 87.12 348 PHE A N 1
ATOM 2825 C CA . PHE A 1 348 ? -11.453 -9.606 23.686 1.00 87.12 348 PHE A CA 1
ATOM 2826 C C . PHE A 1 348 ? -10.824 -10.445 22.571 1.00 87.12 348 PHE A C 1
ATOM 2828 O O . PHE A 1 348 ? -11.272 -11.569 22.343 1.00 87.12 348 PHE A O 1
ATOM 2835 N N . MET A 1 349 ? -9.770 -9.941 21.927 1.00 82.88 349 MET A N 1
ATOM 2836 C CA . MET A 1 349 ? -9.033 -10.656 20.890 1.00 82.88 349 MET A CA 1
ATOM 2837 C C . MET A 1 349 ? -8.508 -11.986 21.430 1.00 82.88 349 MET A C 1
ATOM 2839 O O . MET A 1 349 ? -8.822 -13.028 20.877 1.00 82.88 349 MET A O 1
ATOM 2843 N N . TRP A 1 350 ? -7.790 -11.991 22.552 1.00 76.00 350 TRP A N 1
ATOM 2844 C CA . TRP A 1 350 ? -7.208 -13.209 23.122 1.00 76.00 350 TRP A CA 1
ATOM 2845 C C . TRP A 1 350 ? -8.267 -14.220 23.573 1.00 76.00 350 TRP A C 1
ATOM 2847 O O . TRP A 1 350 ? -8.078 -15.417 23.387 1.00 76.00 350 TRP A O 1
ATOM 2857 N N . LYS A 1 351 ? -9.412 -13.768 24.098 1.00 79.44 351 LYS A N 1
ATOM 2858 C CA . LYS A 1 351 ? -10.538 -14.652 24.440 1.00 79.44 351 LYS A CA 1
ATOM 2859 C C . LYS A 1 351 ? -11.079 -15.405 23.218 1.00 79.44 351 LYS A C 1
ATOM 2861 O O . LYS A 1 351 ? -11.452 -16.570 23.349 1.00 79.44 351 LYS A O 1
ATOM 2866 N N . HIS A 1 352 ? -11.138 -14.751 22.058 1.00 72.88 352 HIS A N 1
ATOM 2867 C CA . HIS A 1 352 ? -11.761 -15.305 20.849 1.00 72.88 352 HIS A CA 1
ATOM 2868 C C . HIS A 1 352 ? -10.756 -15.893 19.846 1.00 72.88 352 HIS A C 1
ATOM 2870 O O . HIS A 1 352 ? -11.134 -16.734 19.041 1.00 72.88 352 HIS A O 1
ATOM 2876 N N . VAL A 1 353 ? -9.480 -15.513 19.936 1.00 61.09 353 VAL A N 1
ATOM 2877 C CA . VAL A 1 353 ? -8.353 -16.082 19.176 1.00 61.09 353 VAL A CA 1
ATOM 2878 C C . VAL A 1 353 ? -7.715 -17.253 19.941 1.00 61.09 353 VAL A C 1
ATOM 2880 O O . VAL A 1 353 ? -7.172 -18.168 19.336 1.00 61.09 353 VAL A O 1
ATOM 2883 N N . GLY A 1 354 ? -7.832 -17.284 21.273 1.00 44.53 354 GLY A N 1
ATOM 2884 C CA . GLY A 1 354 ? -7.175 -18.248 22.155 1.00 44.53 354 GLY A CA 1
ATOM 2885 C C . GLY A 1 354 ? -8.140 -19.047 23.026 1.00 44.53 354 GLY A C 1
ATOM 2886 O O . GLY A 1 354 ? -8.132 -18.912 24.246 1.00 44.53 354 GLY A O 1
ATOM 2887 N N . SER A 1 355 ? -8.951 -19.912 22.409 1.00 31.20 355 SER A N 1
ATOM 2888 C CA . SER A 1 355 ? -9.438 -21.141 23.064 1.00 31.20 355 SER A CA 1
ATOM 2889 C C . SER A 1 355 ? -9.970 -22.215 22.103 1.00 31.20 355 SER A C 1
ATOM 2891 O O . SER A 1 355 ? -10.782 -23.025 22.534 1.00 31.20 355 SER A O 1
ATOM 2893 N N . HIS A 1 356 ? -9.516 -22.300 20.845 1.00 29.72 356 HIS A N 1
ATOM 2894 C CA . HIS A 1 356 ? -9.721 -23.488 19.994 1.00 29.72 356 HIS A CA 1
ATOM 2895 C C . HIS A 1 356 ? -8.506 -23.747 19.081 1.00 29.72 356 HIS A C 1
ATOM 2897 O O . HIS A 1 356 ? -8.420 -23.146 18.016 1.00 29.72 356 HIS A O 1
ATOM 2903 N N . PRO A 1 357 ? -7.630 -24.714 19.407 1.00 36.22 357 PRO A N 1
ATOM 2904 C CA . PRO A 1 357 ? -7.078 -25.588 18.387 1.00 36.22 357 PRO A CA 1
ATOM 2905 C C . PRO A 1 357 ? -8.178 -26.605 18.060 1.00 36.22 357 PRO A C 1
ATOM 2907 O O . PRO A 1 357 ? -8.404 -27.547 18.822 1.00 36.22 357 PRO A O 1
ATOM 2910 N N . ARG A 1 358 ? -8.953 -26.382 16.996 1.00 27.00 358 ARG A N 1
ATOM 2911 C CA . ARG A 1 358 ? -9.867 -27.409 16.478 1.00 27.00 358 ARG A CA 1
ATOM 2912 C C . ARG A 1 358 ? -9.927 -27.354 14.960 1.00 27.00 358 ARG A C 1
ATOM 2914 O O . ARG A 1 358 ? -10.486 -26.404 14.421 1.00 27.00 358 ARG A O 1
ATOM 2921 N N . GLY A 1 359 ? -9.479 -28.448 14.351 1.00 29.59 359 GLY A N 1
ATOM 2922 C CA . GLY A 1 359 ? -9.786 -28.835 12.979 1.00 29.59 359 GLY A CA 1
ATOM 2923 C C . GLY A 1 359 ? -8.551 -28.964 12.133 1.00 29.59 359 GLY A C 1
ATOM 2924 O O . GLY A 1 359 ? -8.329 -28.009 11.368 1.00 29.59 359 GLY A O 1
#

Foldseek 3Di:
DDPPPPPLAWEKEAQLAEDAQCVVPQLVRLLVLLVQLPDPVSVVQDSVNLVCLHVASQVSQAVCQVQQKRFYFQDFRDDSDQADWADPVRCQVGSCVGPRQVVVCVVVVDPGRDDDPLLVLLQVRDQQHKYWYAHSVRFIWIWGFHHHWTFRRHSVCVSNRRGTITRTDHTQTQGHCVRDDVVSVCVHVDDDRRMDIDPDSLVSVLSVCCVVPVVCSVVVVVVCVVCVVVSDVPQDLLNVLLPHDLVRNVVLLVVLVVVVAKDWDVVQCDPPCPQARTKIWHQDPVRDIFIETEHEDEDLDAAECVVCQVVQVVGQAYEYEYSNYHDPPPRDPPGRYDYPDSVVSSVVCCVVVPDDPDD

Secondary structure (DSSP, 8-state):
----------EEEE-----SGGGGS-HHHHHHHHHHTT-HHHHH--HHHHHHHHH-HHHHHHHHHHHTEEEE--PPPPPS----B--HHHHHHHHTTSHHHHHHHHHHT-SS----HHHHHHHT--TT-EEEEE-TTS-EEEEEEEEEEEEB-SHHHHHHT--EEEEEEEEEEEESTTTS-HHHHHHHHSSS-SEEE---HHHHHHHHHHHH-GGGHHHHHHHHHHSHHHHS----HHHHHHTS-HHHHHHHHHHHHHHTT-EEEGGG--TT-SS-SEEEEEE-TTSSEEEEEEEEE-SSSPEEGGGGHHHHTTSSEEEEEETT-EE-TT--SS--EEE--HHHHHHHHHHHHSS----

pLDDT: mean 78.8, std 15.67, range [27.0, 97.38]